Protein AF-0000000076929012 (afdb_homodimer)

Nearest PDB structures (foldseek):
  5ow5-assembly1_A  TM=8.177E-01  e=3.640E-05  Mus musculus
  5ow5-assembly2_C  TM=8.477E-01  e=6.036E-05  Mus musculus
  5lb7-assembly1_A  TM=8.227E-01  e=1.289E-04  Mus musculus
  5nbt-assembly2_C  TM=8.400E-01  e=8.371E-04  Mus musculus
  8wdf-assembly1_A  TM=2.434E-01  e=9.677E+00  Pseudomonas aeruginosa PAO1

Foldseek 3Di:
DVPVVPVPVVLLVVLVVLLVDPDLVVSLVVLLVCLVVCVSDDLVSLLSNLVNLLVLLQDPDLSSLLSSLSSLVVVCVVCLVLLQCLCPDDDDDDDDPVSVVSPVSSVSSLVSVVSVLVSLVVQCVDDDDSVVSSVVSNVSNVVSPPD/DVPVVLVPVVLLVVLVVLLVDPDLVVSLVVLLVCLVVCVSDDLVSLLSNLVNLLVLLQDPDLSSLLSSLSSLVVVCVVCLVLLQCLCPDPDDDDDDPVSVVSPVSSVSSLVSVVSVLVSLVVQCVDDDDSVVSSVVSNVSNVVSPPD

Solvent-accessible surface area (backbone atoms only — not comparable to full-atom values): 16066 Å² total; per-residue (Å²): 129,88,68,75,72,62,54,63,63,22,51,50,42,24,43,56,16,43,60,48,42,79,47,63,67,56,42,38,45,49,56,55,59,40,71,85,45,63,85,76,55,50,70,68,50,50,43,62,41,44,63,48,35,48,53,26,44,71,44,88,49,63,68,34,28,38,49,28,44,53,52,49,46,57,48,42,68,68,48,35,61,59,38,31,54,54,71,68,46,72,79,71,88,68,94,50,66,68,59,50,52,50,41,52,53,37,49,54,37,49,58,55,48,54,54,42,56,59,54,35,53,69,39,50,70,48,73,61,69,50,15,52,47,34,47,52,42,50,54,55,48,49,66,49,63,66,115,131,87,68,75,73,63,52,63,63,22,52,51,43,24,42,55,15,43,60,48,41,79,49,64,68,56,40,38,44,49,56,55,58,41,71,86,44,63,85,77,54,50,70,69,51,48,44,61,40,44,63,49,36,47,54,27,43,70,43,89,50,62,68,35,26,39,48,28,43,52,52,48,46,56,49,43,69,68,47,36,61,58,39,33,55,54,71,69,47,72,80,71,89,68,94,49,67,67,60,49,51,48,41,51,52,36,49,54,36,49,58,54,49,53,54,42,56,61,55,35,54,68,39,51,69,49,72,62,69,48,14,52,47,34,44,52,42,50,52,55,50,49,67,48,64,68,118

Structure (mmCIF, N/CA/C/O backbone):
data_AF-0000000076929012-model_v1
#
loop_
_entity.id
_entity.type
_entity.pdbx_description
1 polymer 'Katanin p80 subunit C-terminal domain-containing protein'
#
loop_
_atom_site.group_PDB
_atom_site.id
_atom_site.type_symbol
_atom_site.label_atom_id
_atom_site.label_alt_id
_atom_site.label_comp_id
_atom_site.label_asym_id
_atom_site.label_entity_id
_atom_site.label_seq_id
_atom_site.pdbx_PDB_ins_code
_atom_site.Cartn_x
_atom_site.Cartn_y
_atom_site.Cartn_z
_atom_site.occupancy
_atom_site.B_iso_or_equiv
_atom_site.auth_seq_id
_atom_site.auth_comp_id
_atom_site.auth_asym_id
_atom_site.auth_atom_id
_atom_site.pdbx_PDB_model_num
ATOM 1 N N . MET A 1 1 ? 29.359 -3.684 -3.869 1 22.89 1 MET A N 1
ATOM 2 C CA . MET A 1 1 ? 27.984 -3.826 -4.336 1 22.89 1 MET A CA 1
ATOM 3 C C . MET A 1 1 ? 27 -3.68 -3.184 1 22.89 1 MET A C 1
ATOM 5 O O . MET A 1 1 ? 26.938 -4.531 -2.291 1 22.89 1 MET A O 1
ATOM 9 N N . MET A 1 2 ? 26.797 -2.588 -2.535 1 22.81 2 MET A N 1
ATOM 10 C CA . MET A 1 2 ? 25.969 -2.32 -1.357 1 22.81 2 MET A CA 1
ATOM 11 C C . MET A 1 2 ? 24.547 -2.789 -1.576 1 22.81 2 MET A C 1
ATOM 13 O O . MET A 1 2 ? 23.797 -2.168 -2.332 1 22.81 2 MET A O 1
ATOM 17 N N . ARG A 1 3 ? 24.344 -4.055 -1.823 1 33.91 3 ARG A N 1
ATOM 18 C CA . ARG A 1 3 ? 23.094 -4.773 -2.008 1 33.91 3 ARG A CA 1
ATOM 19 C C . ARG A 1 3 ? 22.031 -4.297 -1.015 1 33.91 3 ARG A C 1
ATOM 21 O O . ARG A 1 3 ? 22.188 -4.473 0.195 1 33.91 3 ARG A O 1
ATOM 2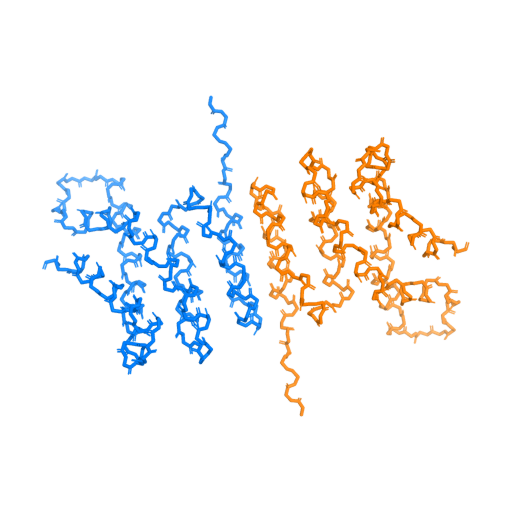8 N N . HIS A 1 4 ? 21.438 -3.178 -1.092 1 39.03 4 HIS A N 1
ATOM 29 C CA . HIS A 1 4 ? 20.359 -2.666 -0.233 1 39.03 4 HIS A CA 1
ATOM 30 C C . HIS A 1 4 ? 19.516 -3.801 0.319 1 39.03 4 HIS A C 1
ATOM 32 O O . HIS A 1 4 ? 18.922 -4.57 -0.446 1 39.03 4 HIS A O 1
ATOM 38 N N . VAL A 1 5 ? 19.984 -4.52 1.251 1 41.91 5 VAL A N 1
ATOM 39 C CA . VAL A 1 5 ? 19.312 -5.605 1.962 1 41.91 5 VAL A CA 1
ATOM 40 C C . VAL A 1 5 ? 17.844 -5.273 2.137 1 41.91 5 VAL A C 1
ATOM 42 O O . VAL A 1 5 ? 17.484 -4.355 2.879 1 41.91 5 VAL A O 1
ATOM 45 N N . PHE A 1 6 ? 17.156 -5.164 1.021 1 51.59 6 PHE A N 1
ATOM 46 C CA . PHE A 1 6 ? 15.711 -5.051 1.146 1 51.59 6 PHE A CA 1
ATOM 47 C C . PHE A 1 6 ? 15.195 -5.906 2.299 1 51.59 6 PHE A C 1
ATOM 49 O O . PHE A 1 6 ? 15.586 -7.066 2.438 1 51.59 6 PHE A O 1
ATOM 56 N N . ASN A 1 7 ? 15.07 -5.234 3.404 1 60.94 7 ASN A N 1
ATOM 57 C CA . ASN A 1 7 ? 14.531 -5.93 4.566 1 60.94 7 ASN A CA 1
ATOM 58 C C . ASN A 1 7 ? 13.227 -6.652 4.23 1 60.94 7 ASN A C 1
ATOM 60 O O . ASN A 1 7 ? 12.164 -6.031 4.184 1 60.94 7 ASN A O 1
ATOM 64 N N . LEU A 1 8 ? 13.336 -7.875 3.719 1 71.88 8 LEU A N 1
ATOM 65 C CA . LEU A 1 8 ? 12.234 -8.773 3.387 1 71.88 8 LEU A CA 1
ATOM 66 C C . LEU A 1 8 ? 11.133 -8.695 4.434 1 71.88 8 LEU A C 1
ATOM 68 O O . LEU A 1 8 ? 9.945 -8.758 4.098 1 71.88 8 LEU A O 1
ATOM 72 N N . ASN A 1 9 ? 11.57 -8.242 5.621 1 76.12 9 ASN A N 1
ATOM 73 C CA . ASN A 1 9 ? 10.609 -8.195 6.719 1 76.12 9 ASN A CA 1
ATOM 74 C C . ASN A 1 9 ? 9.656 -7.016 6.578 1 76.12 9 ASN A C 1
ATOM 76 O O . ASN A 1 9 ? 8.477 -7.121 6.91 1 76.12 9 ASN A O 1
ATOM 80 N N . GLY A 1 10 ? 10.164 -6.035 5.988 1 79.31 10 GLY A N 1
ATOM 81 C CA . GLY A 1 10 ? 9.32 -4.875 5.773 1 79.31 10 GLY A CA 1
ATOM 82 C C . GLY A 1 10 ? 8.25 -5.102 4.723 1 79.31 10 GLY A C 1
ATOM 83 O O . GLY A 1 10 ? 7.082 -4.773 4.934 1 79.31 10 GLY A O 1
ATOM 84 N N . ILE A 1 11 ? 8.641 -5.816 3.684 1 86.19 11 ILE A N 1
ATOM 85 C CA . ILE A 1 11 ? 7.711 -6.066 2.586 1 86.19 11 ILE A CA 1
ATOM 86 C C . ILE A 1 11 ? 6.637 -7.055 3.035 1 86.19 11 ILE A C 1
ATOM 88 O O . ILE A 1 11 ? 5.445 -6.84 2.799 1 86.19 11 ILE A O 1
ATOM 92 N N . LYS A 1 12 ? 7.039 -8.078 3.693 1 88.38 12 LYS A N 1
ATOM 93 C CA . LYS A 1 12 ? 6.086 -9.078 4.176 1 88.38 12 LYS A CA 1
ATOM 94 C C . LYS A 1 12 ? 5.113 -8.469 5.18 1 88.38 12 LYS A C 1
ATOM 96 O O . LYS A 1 12 ? 3.924 -8.781 5.172 1 88.38 12 LYS A O 1
ATOM 101 N N . GLY A 1 13 ? 5.668 -7.617 6.062 1 86.94 13 GLY A N 1
ATOM 102 C CA . GLY A 1 13 ? 4.809 -6.891 6.984 1 86.94 13 GLY A CA 1
ATOM 103 C C . GLY A 1 13 ? 3.791 -6.008 6.285 1 86.94 13 GLY A C 1
ATOM 104 O O . GLY A 1 13 ? 2.627 -5.957 6.688 1 86.94 13 GLY A O 1
ATOM 105 N N . ALA A 1 14 ? 4.215 -5.371 5.258 1 88.5 14 ALA A N 1
ATOM 106 C CA . ALA A 1 14 ? 3.318 -4.52 4.48 1 88.5 14 ALA A CA 1
ATOM 107 C C . ALA A 1 14 ? 2.213 -5.34 3.822 1 88.5 14 ALA A C 1
ATOM 109 O O . ALA A 1 14 ? 1.043 -4.953 3.852 1 88.5 14 ALA A O 1
ATOM 110 N N . ILE A 1 15 ? 2.584 -6.461 3.311 1 92.75 15 ILE A N 1
ATOM 111 C CA . ILE A 1 15 ? 1.615 -7.336 2.658 1 92.75 15 ILE A CA 1
ATOM 112 C C . ILE A 1 15 ? 0.591 -7.824 3.682 1 92.75 15 ILE A C 1
ATOM 114 O O . ILE A 1 15 ? -0.615 -7.797 3.422 1 92.75 15 ILE A O 1
ATOM 118 N N . ALA A 1 16 ? 1.059 -8.211 4.801 1 92 16 ALA A N 1
ATOM 119 C CA . ALA A 1 16 ? 0.165 -8.672 5.863 1 92 16 ALA A CA 1
ATOM 120 C C . ALA A 1 16 ? -0.8 -7.57 6.285 1 92 16 ALA A C 1
ATOM 122 O O . ALA A 1 16 ? -1.98 -7.828 6.531 1 92 16 ALA A O 1
ATOM 123 N N . ALA A 1 17 ? -0.29 -6.402 6.34 1 89.31 17 ALA A N 1
ATOM 124 C CA . ALA A 1 17 ? -1.131 -5.27 6.715 1 89.31 17 ALA A CA 1
ATOM 125 C C . ALA A 1 17 ? -2.166 -4.977 5.633 1 89.31 17 ALA A C 1
ATOM 127 O O . ALA A 1 17 ? -3.32 -4.668 5.938 1 89.31 17 ALA A O 1
ATOM 128 N N . VAL A 1 18 ? -1.774 -5.07 4.395 1 92.19 18 VAL A N 1
ATOM 129 C CA . VAL A 1 18 ? -2.689 -4.844 3.279 1 92.19 18 VAL A CA 1
ATOM 130 C C . VAL A 1 18 ? -3.846 -5.84 3.348 1 92.19 18 VAL A C 1
ATOM 132 O O . VAL A 1 18 ? -5.004 -5.473 3.135 1 92.19 18 VAL A O 1
ATOM 135 N N . ALA A 1 19 ? -3.525 -7.059 3.701 1 92.75 19 ALA A N 1
ATOM 136 C CA . ALA A 1 19 ? -4.531 -8.109 3.793 1 92.75 19 ALA A CA 1
ATOM 137 C C . ALA A 1 19 ? -5.574 -7.785 4.855 1 92.75 19 ALA A C 1
ATOM 139 O O . ALA A 1 19 ? -6.691 -8.305 4.816 1 92.75 19 ALA A O 1
ATOM 140 N N . LYS A 1 20 ? -5.223 -6.895 5.734 1 89.25 20 LYS A N 1
ATOM 141 C CA . LYS A 1 20 ? -6.102 -6.578 6.855 1 89.25 20 LYS A CA 1
ATOM 142 C C . LYS A 1 20 ? -6.898 -5.305 6.59 1 89.25 20 LYS A C 1
ATOM 144 O O . LYS A 1 20 ? -7.777 -4.941 7.375 1 89.25 20 LYS A O 1
ATOM 149 N N . LEU A 1 21 ? -6.547 -4.613 5.508 1 87.69 21 LEU A N 1
ATOM 150 C CA . LEU A 1 21 ? -7.32 -3.424 5.168 1 87.69 21 LEU A CA 1
ATOM 151 C C . LEU A 1 21 ? -8.766 -3.789 4.855 1 87.69 21 LEU A C 1
ATOM 153 O O . LEU A 1 21 ? -9.031 -4.742 4.121 1 87.69 21 LEU A O 1
ATOM 157 N N . PRO A 1 22 ? -9.703 -3.018 5.414 1 83.69 22 PRO A N 1
ATOM 158 C CA . PRO A 1 22 ? -11.117 -3.359 5.238 1 83.69 22 PRO A CA 1
ATOM 159 C C . PRO A 1 22 ? -11.633 -3.041 3.834 1 83.69 22 PRO A C 1
ATOM 161 O O . PRO A 1 22 ? -12.625 -3.625 3.389 1 83.69 22 PRO A O 1
ATOM 164 N N . ASP A 1 23 ? -11.094 -2.23 3.17 1 89.56 23 ASP A N 1
ATOM 165 C CA . ASP A 1 23 ? -11.539 -1.796 1.85 1 89.56 23 ASP A CA 1
ATOM 166 C C . ASP A 1 23 ? -10.797 -2.537 0.745 1 89.56 23 ASP A C 1
ATOM 168 O O . ASP A 1 23 ? -9.617 -2.268 0.495 1 89.56 23 ASP A O 1
ATOM 172 N N . ILE A 1 24 ? -11.453 -3.447 0.068 1 94.75 24 ILE A N 1
ATOM 173 C CA . ILE A 1 24 ? -10.867 -4.297 -0.966 1 94.75 24 ILE A CA 1
ATOM 174 C C . ILE A 1 24 ? -10.383 -3.436 -2.129 1 94.75 24 ILE A C 1
ATOM 176 O O . ILE A 1 24 ? -9.398 -3.771 -2.789 1 94.75 24 ILE A O 1
ATOM 180 N N . ALA A 1 25 ? -11.055 -2.303 -2.293 1 95.06 25 ALA A N 1
ATOM 181 C CA . ALA A 1 25 ? -10.625 -1.394 -3.35 1 95.06 25 ALA A CA 1
ATOM 182 C C . ALA A 1 25 ? -9.25 -0.803 -3.039 1 95.06 25 ALA A C 1
ATOM 184 O O . ALA A 1 25 ? -8.422 -0.627 -3.938 1 95.06 25 ALA A O 1
ATOM 185 N N . VAL A 1 26 ? -9.039 -0.549 -1.81 1 93.5 26 VAL A N 1
ATOM 186 C CA . VAL A 1 26 ? -7.742 -0.034 -1.393 1 93.5 26 VAL A CA 1
ATOM 187 C C . VAL A 1 26 ? -6.688 -1.128 -1.525 1 93.5 26 VAL A C 1
ATOM 189 O O . VAL A 1 26 ? -5.57 -0.868 -1.979 1 93.5 26 VAL A O 1
ATOM 192 N N . GLN A 1 27 ? -7.035 -2.369 -1.161 1 95.81 27 GLN A N 1
ATOM 193 C CA . GLN A 1 27 ? -6.109 -3.477 -1.37 1 95.81 27 GLN A CA 1
ATOM 194 C C . GLN A 1 27 ? -5.707 -3.59 -2.838 1 95.81 27 GLN A C 1
ATOM 196 O O . GLN A 1 27 ? -4.523 -3.707 -3.154 1 95.81 27 GLN A O 1
ATOM 201 N N . ALA A 1 28 ? -6.691 -3.455 -3.736 1 97.5 28 ALA A N 1
ATOM 202 C CA . ALA A 1 28 ? -6.445 -3.545 -5.172 1 97.5 28 ALA A CA 1
ATOM 203 C C . ALA A 1 28 ? -5.535 -2.414 -5.645 1 97.5 28 ALA A C 1
ATOM 205 O O . ALA A 1 28 ? -4.625 -2.635 -6.445 1 97.5 28 ALA A O 1
ATOM 206 N N . ASP A 1 29 ? -5.746 -1.262 -5.129 1 96.38 29 ASP A N 1
ATOM 207 C CA . ASP A 1 29 ? -4.934 -0.111 -5.516 1 96.38 29 ASP A CA 1
ATOM 208 C C . ASP A 1 29 ? -3.484 -0.292 -5.074 1 96.38 29 ASP A C 1
ATOM 210 O O . ASP A 1 29 ? -2.559 0.004 -5.832 1 96.38 29 ASP A O 1
ATOM 214 N N . VAL A 1 30 ? -3.27 -0.777 -3.893 1 95.06 30 VAL A N 1
ATOM 215 C CA . VAL A 1 30 ? -1.92 -0.999 -3.383 1 95.06 30 VAL A CA 1
ATOM 216 C C . VAL A 1 30 ? -1.222 -2.068 -4.219 1 95.06 30 VAL A C 1
ATOM 218 O O . VAL A 1 30 ? -0.074 -1.889 -4.637 1 95.06 30 VAL A O 1
ATOM 221 N N . VAL A 1 31 ? -1.93 -3.15 -4.531 1 96.81 31 VAL A N 1
ATOM 222 C CA . VAL A 1 31 ? -1.363 -4.215 -5.355 1 96.81 31 VAL A CA 1
ATOM 223 C C . VAL A 1 31 ? -1.01 -3.67 -6.734 1 96.81 31 VAL A C 1
ATOM 225 O O . VAL A 1 31 ? 0.044 -3.994 -7.289 1 96.81 31 VAL A O 1
ATOM 228 N N . SER A 1 32 ? -1.825 -2.828 -7.238 1 96.75 32 SER A N 1
ATOM 229 C CA . SER A 1 32 ? -1.619 -2.273 -8.57 1 96.75 32 SER A CA 1
ATOM 230 C C . SER A 1 32 ? -0.333 -1.456 -8.633 1 96.75 32 SER A C 1
ATOM 232 O O . SER A 1 32 ? 0.305 -1.377 -9.688 1 96.75 32 SER A O 1
ATOM 234 N N . THR A 1 33 ? 0.096 -0.889 -7.562 1 93.88 33 THR A N 1
ATOM 235 C CA . THR A 1 33 ? 1.307 -0.075 -7.551 1 93.88 33 THR A CA 1
ATOM 236 C C . THR A 1 33 ? 2.549 -0.953 -7.68 1 93.88 33 THR A C 1
ATOM 238 O O . THR A 1 33 ? 3.637 -0.456 -7.977 1 93.88 33 THR A O 1
ATOM 241 N N . LEU A 1 34 ? 2.391 -2.229 -7.48 1 93.62 34 LEU A N 1
ATOM 242 C CA . LEU A 1 34 ? 3.525 -3.145 -7.492 1 93.62 34 LEU A CA 1
ATOM 243 C C . LEU A 1 34 ? 3.787 -3.67 -8.898 1 93.62 34 LEU A C 1
ATOM 245 O O . LEU A 1 34 ? 4.832 -4.273 -9.156 1 93.62 34 LEU A O 1
ATOM 249 N N . LYS A 1 35 ? 2.861 -3.533 -9.844 1 93.5 35 LYS A N 1
ATOM 250 C CA . LYS A 1 35 ? 2.992 -4.043 -11.211 1 93.5 35 LYS A CA 1
ATOM 251 C C . LYS A 1 35 ? 4.273 -3.531 -11.867 1 93.5 35 LYS A C 1
ATOM 253 O O . LYS A 1 35 ? 4.93 -4.262 -12.609 1 93.5 35 LYS A O 1
ATOM 258 N N . GLY A 1 36 ? 4.824 -2.527 -11.547 1 87.38 36 GLY A N 1
ATOM 259 C CA . GLY A 1 36 ? 6.047 -1.989 -12.125 1 87.38 36 GLY A CA 1
ATOM 260 C C . GLY A 1 36 ? 7.262 -2.209 -11.242 1 87.38 36 GLY A C 1
ATOM 261 O O . GLY A 1 36 ? 8.359 -1.742 -11.562 1 87.38 36 GLY A O 1
ATOM 262 N N . LYS A 1 37 ? 7.066 -3.027 -10.266 1 91.38 37 LYS A N 1
ATOM 263 C CA . LYS A 1 37 ? 8.125 -3.209 -9.281 1 91.38 37 LYS A CA 1
ATOM 264 C C . LYS A 1 37 ? 8.383 -4.688 -9.008 1 91.38 37 LYS A C 1
ATOM 266 O O . LYS A 1 37 ? 8.547 -5.098 -7.859 1 91.38 37 LYS A O 1
ATOM 271 N N . LEU A 1 38 ? 8.344 -5.473 -10.094 1 92.88 38 LEU A N 1
ATOM 272 C CA . LEU A 1 38 ? 8.414 -6.922 -9.961 1 92.88 38 LEU A CA 1
ATOM 273 C C . LEU A 1 38 ? 9.781 -7.355 -9.438 1 92.88 38 LEU A C 1
ATOM 275 O O . LEU A 1 38 ? 9.93 -8.461 -8.906 1 92.88 38 LEU A O 1
ATOM 279 N N . GLY A 1 39 ? 10.812 -6.465 -9.516 1 91.56 39 GLY A N 1
ATOM 280 C CA . GLY A 1 39 ? 12.141 -6.738 -8.984 1 91.56 39 GLY A CA 1
ATOM 281 C C . GLY A 1 39 ? 12.164 -6.844 -7.469 1 91.56 39 GLY A C 1
ATOM 282 O O . GLY A 1 39 ? 13.133 -7.344 -6.895 1 91.56 39 GLY A O 1
ATOM 283 N N . LEU A 1 40 ? 11.172 -6.422 -6.863 1 88.5 40 LEU A N 1
ATOM 284 C CA . LEU A 1 40 ? 11.07 -6.469 -5.41 1 88.5 40 LEU A CA 1
ATOM 285 C C . LEU A 1 40 ? 10.695 -7.871 -4.941 1 88.5 40 LEU A C 1
ATOM 287 O O . LEU A 1 40 ? 10.797 -8.18 -3.75 1 88.5 40 LEU A O 1
ATOM 291 N N . PHE A 1 41 ? 10.305 -8.773 -5.871 1 92.81 41 PHE A N 1
ATOM 292 C CA . PHE A 1 41 ? 9.711 -10.031 -5.457 1 92.81 41 PHE A CA 1
ATOM 293 C C . PHE A 1 41 ? 10.758 -11.148 -5.441 1 92.81 41 PHE A C 1
ATOM 295 O O . PHE A 1 41 ? 11.617 -11.203 -6.324 1 92.81 41 PHE A O 1
ATOM 302 N N . ASN A 1 42 ? 10.781 -11.875 -4.477 1 92.44 42 ASN A N 1
ATOM 303 C CA . ASN A 1 42 ? 11.289 -13.242 -4.43 1 92.44 42 ASN A CA 1
ATOM 304 C C . ASN A 1 42 ? 10.188 -14.242 -4.086 1 92.44 42 ASN A C 1
ATOM 306 O O . ASN A 1 42 ? 9.023 -13.859 -3.922 1 92.44 42 ASN A O 1
ATOM 310 N N . LEU A 1 43 ? 10.469 -15.461 -3.959 1 92.75 43 LEU A N 1
ATOM 311 C CA . LEU A 1 43 ? 9.469 -16.5 -3.773 1 92.75 43 LEU A CA 1
ATOM 312 C C . LEU A 1 43 ? 8.703 -16.297 -2.471 1 92.75 43 LEU A C 1
ATOM 314 O O . LEU A 1 43 ? 7.496 -16.547 -2.412 1 92.75 43 LEU A O 1
ATOM 318 N N . ASP A 1 44 ? 9.422 -15.891 -1.498 1 92.06 44 ASP A N 1
ATOM 319 C CA . ASP A 1 44 ? 8.789 -15.68 -0.201 1 92.06 44 ASP A CA 1
ATOM 320 C C . ASP A 1 44 ? 7.77 -14.547 -0.27 1 92.06 44 ASP A C 1
ATOM 322 O O . ASP A 1 44 ? 6.672 -14.656 0.281 1 92.06 44 ASP A O 1
ATOM 326 N N . ILE A 1 45 ? 8.133 -13.461 -0.958 1 93.62 45 ILE A N 1
ATOM 327 C CA . ILE A 1 45 ? 7.234 -12.312 -1.108 1 93.62 45 ILE A CA 1
ATOM 328 C C . ILE A 1 45 ? 6.035 -12.711 -1.968 1 93.62 45 ILE A C 1
ATOM 330 O O . ILE A 1 45 ? 4.895 -12.398 -1.628 1 93.62 45 ILE A O 1
ATOM 334 N N . PHE A 1 46 ? 6.383 -13.414 -3 1 96.38 46 PHE A N 1
ATOM 335 C CA . PHE A 1 46 ? 5.309 -13.914 -3.846 1 96.38 46 PHE A CA 1
ATOM 336 C C . PHE A 1 46 ? 4.336 -14.766 -3.037 1 96.38 46 PHE A C 1
ATOM 338 O O . PHE A 1 46 ? 3.127 -14.539 -3.064 1 96.38 46 PHE A O 1
ATOM 345 N N . SER A 1 47 ? 4.809 -15.672 -2.287 1 95 47 SER A N 1
ATOM 346 C CA . SER A 1 47 ? 3.988 -16.562 -1.469 1 95 47 SER A CA 1
ATOM 347 C C . SER A 1 47 ? 3.137 -15.766 -0.481 1 95 47 SER A C 1
ATOM 349 O O . SER A 1 47 ? 1.959 -16.078 -0.284 1 95 47 SER A O 1
ATOM 351 N N . SER A 1 48 ? 3.713 -14.758 0.132 1 94.69 48 SER A N 1
ATOM 352 C CA . SER A 1 48 ? 3.021 -13.953 1.135 1 94.69 48 SER A CA 1
ATOM 353 C C . SER A 1 48 ? 1.924 -13.109 0.502 1 94.69 48 SER A C 1
ATOM 355 O O . SER A 1 48 ? 0.967 -12.719 1.176 1 94.69 48 SER A O 1
ATOM 357 N N . LEU A 1 49 ? 2.012 -12.812 -0.797 1 96.94 49 LEU A N 1
ATOM 358 C CA . LEU A 1 49 ? 1.065 -11.953 -1.501 1 96.94 49 LEU A CA 1
ATOM 359 C C . LEU A 1 49 ? -0.15 -12.75 -1.964 1 96.94 49 LEU A C 1
ATOM 361 O O . LEU A 1 49 ? -1.219 -12.18 -2.197 1 96.94 49 LEU A O 1
ATOM 365 N N . LEU A 1 50 ? -0.03 -14.047 -2.023 1 97.31 50 LEU A N 1
ATOM 366 C CA . LEU A 1 50 ? -1.029 -14.914 -2.639 1 97.31 50 LEU A CA 1
ATOM 367 C C . LEU A 1 50 ? -2.367 -14.797 -1.918 1 97.31 50 LEU A C 1
ATOM 369 O O . LEU A 1 50 ? -3.418 -14.727 -2.559 1 97.31 50 LEU A O 1
ATOM 373 N N . PRO A 1 51 ? -2.355 -14.703 -0.626 1 96.31 51 PRO A N 1
ATOM 374 C CA . PRO A 1 51 ? -3.648 -14.562 0.046 1 96.31 51 PRO A CA 1
ATOM 375 C C . PRO A 1 51 ? -4.352 -13.25 -0.307 1 96.31 51 PRO A C 1
ATOM 377 O O . PRO A 1 51 ? -5.578 -13.219 -0.434 1 96.31 51 PRO A O 1
ATOM 380 N N . VAL A 1 52 ? -3.609 -12.195 -0.447 1 97 52 VAL A N 1
ATOM 381 C CA . VAL A 1 52 ? -4.188 -10.914 -0.846 1 97 52 VAL A CA 1
ATOM 382 C C . VAL A 1 52 ? -4.793 -11.031 -2.242 1 97 52 VAL A C 1
ATOM 384 O O . VAL A 1 52 ? -5.918 -10.586 -2.477 1 97 52 VAL A O 1
ATOM 387 N N . LEU A 1 53 ? -4.082 -11.688 -3.107 1 98.38 53 LEU A N 1
ATOM 388 C CA . LEU A 1 53 ? -4.551 -11.859 -4.477 1 98.38 53 LEU A CA 1
ATOM 389 C C . LEU A 1 53 ? -5.785 -12.75 -4.523 1 98.38 53 LEU A C 1
ATOM 391 O O . LEU A 1 53 ? -6.711 -12.5 -5.301 1 98.38 53 LEU A O 1
ATOM 395 N N . ALA A 1 54 ? -5.785 -13.789 -3.695 1 97.62 54 ALA A N 1
ATOM 396 C CA . ALA A 1 54 ? -6.965 -14.641 -3.609 1 97.62 54 ALA A CA 1
ATOM 397 C C . ALA A 1 54 ? -8.188 -13.844 -3.168 1 97.62 54 ALA A C 1
ATOM 399 O O . ALA A 1 54 ? -9.289 -14.039 -3.693 1 97.62 54 ALA A O 1
ATOM 400 N N . GLY A 1 55 ? -7.969 -12.984 -2.258 1 97.25 55 GLY A N 1
ATOM 401 C CA . GLY A 1 55 ? -9.047 -12.117 -1.815 1 97.25 55 GLY A CA 1
ATOM 402 C C . GLY A 1 55 ? -9.602 -11.242 -2.922 1 97.25 55 GLY A C 1
ATOM 403 O O . GLY A 1 55 ? -10.812 -11.078 -3.049 1 97.25 55 GLY A O 1
ATOM 404 N N . LEU A 1 56 ? -8.773 -10.703 -3.701 1 98.12 56 LEU A N 1
ATOM 405 C CA . LEU A 1 56 ? -9.188 -9.844 -4.805 1 98.12 56 LEU A CA 1
ATOM 406 C C . LEU A 1 56 ? -9.945 -10.648 -5.859 1 98.12 56 LEU A C 1
ATOM 408 O O . LEU A 1 56 ? -10.906 -10.148 -6.445 1 98.12 56 LEU A O 1
ATOM 412 N N . LEU A 1 57 ? -9.547 -11.883 -6.047 1 98.06 57 LEU A N 1
ATOM 413 C CA . LEU A 1 57 ? -10.227 -12.734 -7.02 1 98.06 57 LEU A CA 1
ATOM 414 C C . LEU A 1 57 ? -11.656 -13.023 -6.586 1 98.06 57 LEU A C 1
ATOM 416 O O . LEU A 1 57 ? -12.531 -13.234 -7.43 1 98.06 57 LEU A O 1
ATOM 420 N N . ASN A 1 58 ? -11.906 -12.977 -5.324 1 96.5 58 ASN A N 1
ATOM 421 C CA . ASN A 1 58 ? -13.211 -13.336 -4.789 1 96.5 58 ASN A CA 1
ATOM 422 C C . ASN A 1 58 ? -14.141 -12.125 -4.711 1 96.5 58 ASN A C 1
ATOM 424 O O . ASN A 1 58 ? -15.297 -12.242 -4.305 1 96.5 58 ASN A O 1
ATOM 428 N N . SER A 1 59 ? -13.633 -11.008 -5.137 1 96.06 59 SER A N 1
ATOM 429 C CA . SER A 1 59 ? -14.445 -9.789 -5.164 1 96.06 59 SER A CA 1
ATOM 430 C C . SER A 1 59 ? -15.461 -9.828 -6.301 1 96.06 59 SER A C 1
ATOM 432 O O . SER A 1 59 ? -15.172 -10.336 -7.383 1 96.06 59 SER A O 1
ATOM 434 N N . LYS A 1 60 ? -16.609 -9.203 -6.125 1 94.44 60 LYS A N 1
ATOM 435 C CA . LYS A 1 60 ? -17.625 -9.094 -7.168 1 94.44 60 LYS A CA 1
ATOM 436 C C . LYS A 1 60 ? -17.266 -8.008 -8.172 1 94.44 60 LYS A C 1
ATOM 438 O O . LYS A 1 60 ? -17.797 -7.988 -9.289 1 94.44 60 LYS A O 1
ATOM 443 N N . THR A 1 61 ? -16.438 -7.16 -7.762 1 96.38 61 THR A N 1
ATOM 444 C CA . THR A 1 61 ? -16 -6.062 -8.625 1 96.38 61 THR A CA 1
ATOM 445 C C . THR A 1 61 ? -14.984 -6.547 -9.648 1 96.38 61 THR A C 1
ATOM 447 O O . THR A 1 61 ? -13.922 -7.055 -9.281 1 96.38 61 THR A O 1
ATOM 450 N N . GLU A 1 62 ? -15.203 -6.32 -10.891 1 97.12 62 GLU A N 1
ATOM 451 C CA . GLU A 1 62 ? -14.375 -6.836 -11.984 1 97.12 62 GLU A CA 1
ATOM 452 C C . GLU A 1 62 ? -12.953 -6.285 -11.898 1 97.12 62 GLU A C 1
ATOM 454 O O . GLU A 1 62 ? -11.984 -7.016 -12.125 1 97.12 62 GLU A O 1
ATOM 459 N N . ARG A 1 63 ? -12.836 -5.043 -11.555 1 97.38 63 ARG A N 1
ATOM 460 C CA . ARG A 1 63 ? -11.523 -4.406 -11.492 1 97.38 63 ARG A CA 1
ATOM 461 C C . ARG A 1 63 ? -10.609 -5.117 -10.5 1 97.38 63 ARG A C 1
ATOM 463 O O . ARG A 1 63 ? -9.414 -5.273 -10.742 1 97.38 63 ARG A O 1
ATOM 470 N N . HIS A 1 64 ? -11.164 -5.547 -9.383 1 98.12 64 HIS A N 1
ATOM 471 C CA . HIS A 1 64 ? -10.375 -6.242 -8.375 1 98.12 64 HIS A CA 1
ATOM 472 C C . HIS A 1 64 ? -9.789 -7.539 -8.922 1 98.12 64 HIS A C 1
ATOM 474 O O . HIS A 1 64 ? -8.602 -7.816 -8.75 1 98.12 64 HIS A O 1
ATOM 480 N N . ALA A 1 65 ? -10.633 -8.258 -9.609 1 98.19 65 ALA A N 1
ATOM 481 C CA . ALA A 1 65 ? -10.195 -9.516 -10.211 1 98.19 65 ALA A CA 1
ATOM 482 C C . ALA A 1 65 ? -9.117 -9.281 -11.266 1 98.19 65 ALA A C 1
ATOM 484 O O . ALA A 1 65 ? -8.125 -10.008 -11.328 1 98.19 65 ALA A O 1
ATOM 485 N N . ILE A 1 66 ? -9.258 -8.273 -12.008 1 98.62 66 ILE A N 1
ATOM 486 C CA . ILE A 1 66 ? -8.32 -7.965 -13.086 1 98.62 66 ILE A CA 1
ATOM 487 C C . ILE A 1 66 ? -6.949 -7.633 -12.492 1 98.62 66 ILE A C 1
ATOM 489 O O . ILE A 1 66 ? -5.926 -8.125 -12.969 1 98.62 66 ILE A O 1
ATOM 493 N N . VAL A 1 67 ? -6.922 -6.824 -11.461 1 98.56 67 VAL A N 1
ATOM 494 C CA . VAL A 1 67 ? -5.676 -6.465 -10.797 1 98.56 67 VAL A CA 1
ATOM 495 C C . VAL A 1 67 ? -4.977 -7.727 -10.297 1 98.56 67 VAL A C 1
ATOM 497 O O . VAL A 1 67 ? -3.773 -7.902 -10.508 1 98.56 67 VAL A O 1
ATOM 500 N N . ALA A 1 68 ? -5.707 -8.625 -9.672 1 98.69 68 ALA A N 1
ATOM 501 C CA . ALA A 1 68 ? -5.145 -9.859 -9.133 1 98.69 68 ALA A CA 1
ATOM 502 C C . ALA A 1 68 ? -4.633 -10.766 -10.242 1 98.69 68 ALA A C 1
ATOM 504 O O . ALA A 1 68 ? -3.539 -11.328 -10.141 1 98.69 68 ALA A O 1
ATOM 505 N N . LEU A 1 69 ? -5.41 -10.852 -11.297 1 98.69 69 LEU A N 1
ATOM 506 C CA . LEU A 1 69 ? -5.062 -11.742 -12.398 1 98.69 69 LEU A CA 1
ATOM 507 C C . LEU A 1 69 ? -3.803 -11.258 -13.109 1 98.69 69 LEU A C 1
ATOM 509 O O . LEU A 1 69 ? -2.912 -12.055 -13.414 1 98.69 69 LEU A O 1
ATOM 513 N N . GLU A 1 70 ? -3.758 -10 -13.312 1 98.69 70 GLU A N 1
ATOM 514 C CA . GLU A 1 70 ? -2.57 -9.453 -13.961 1 98.69 70 GLU A CA 1
ATOM 515 C C . GLU A 1 70 ? -1.327 -9.664 -13.102 1 98.69 70 GLU A C 1
ATOM 517 O O . GLU A 1 70 ? -0.275 -10.055 -13.609 1 98.69 70 GLU A O 1
ATOM 522 N N . MET A 1 71 ? -1.407 -9.398 -11.828 1 98.5 71 MET A N 1
ATOM 523 C CA . MET A 1 71 ? -0.29 -9.594 -10.914 1 98.5 71 MET A CA 1
ATOM 524 C C . MET A 1 71 ? 0.132 -11.055 -10.867 1 98.5 71 MET A C 1
ATOM 526 O O . MET A 1 71 ? 1.323 -11.367 -10.914 1 98.5 71 MET A O 1
ATOM 530 N N . LEU A 1 72 ? -0.835 -11.953 -10.836 1 98.31 72 LEU A N 1
ATOM 531 C CA . LEU A 1 72 ? -0.562 -13.383 -10.789 1 98.31 72 LEU A CA 1
ATOM 532 C C . LEU A 1 72 ? 0.12 -13.852 -12.07 1 98.31 72 LEU A C 1
ATOM 534 O O . LEU A 1 72 ? 1.082 -14.617 -12.023 1 98.31 72 LEU A O 1
ATOM 538 N N . LEU A 1 73 ? -0.403 -13.344 -13.148 1 98.25 73 LEU A N 1
ATOM 539 C CA . LEU A 1 73 ? 0.191 -13.734 -14.422 1 98.25 73 LEU A CA 1
ATOM 540 C C . LEU A 1 73 ? 1.649 -13.297 -14.492 1 98.25 73 LEU A C 1
ATOM 542 O O . LEU A 1 73 ? 2.518 -14.07 -14.898 1 98.25 73 LEU A O 1
ATOM 546 N N . ASP A 1 74 ? 1.926 -12.078 -14.094 1 98.12 74 ASP A N 1
ATOM 547 C CA . ASP A 1 74 ? 3.295 -11.57 -14.094 1 98.12 74 ASP A CA 1
ATOM 548 C C . ASP A 1 74 ? 4.195 -12.414 -13.195 1 98.12 74 ASP A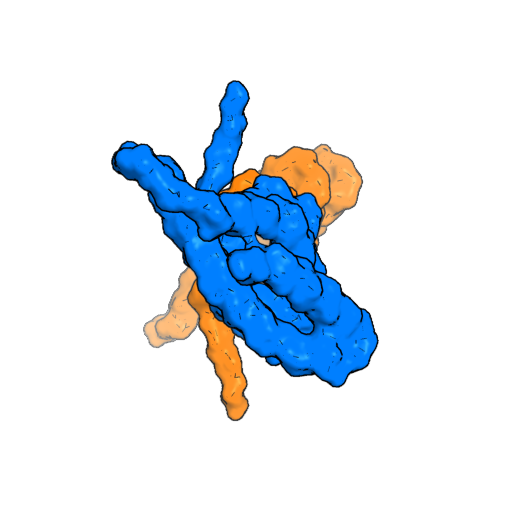 C 1
ATOM 550 O O . ASP A 1 74 ? 5.297 -12.797 -13.594 1 98.12 74 ASP A O 1
ATOM 554 N N . LEU A 1 75 ? 3.768 -12.758 -12.031 1 97.75 75 LEU A N 1
ATOM 555 C CA . LEU A 1 75 ? 4.605 -13.438 -11.055 1 97.75 75 LEU A CA 1
ATOM 556 C C . LEU A 1 75 ? 4.773 -14.906 -11.406 1 97.75 75 LEU A C 1
ATOM 558 O O . LEU A 1 75 ? 5.824 -15.5 -11.148 1 97.75 75 LEU A O 1
ATOM 562 N N . ILE A 1 76 ? 3.764 -15.453 -12.031 1 97.31 76 ILE A N 1
ATOM 563 C CA . ILE A 1 76 ? 3.867 -16.844 -12.469 1 97.31 76 ILE A CA 1
ATOM 564 C C . ILE A 1 76 ? 4.875 -16.953 -13.609 1 97.31 76 ILE A C 1
ATOM 566 O O . ILE A 1 76 ? 5.617 -17.938 -13.703 1 97.31 76 ILE A O 1
ATOM 570 N N . LYS A 1 77 ? 4.879 -15.953 -14.414 1 96.44 77 LYS A N 1
ATOM 571 C CA . LYS A 1 77 ? 5.871 -15.938 -15.477 1 96.44 77 LYS A CA 1
ATOM 572 C C . LYS A 1 77 ? 7.289 -15.898 -14.914 1 96.44 77 LYS A C 1
ATOM 574 O O . LYS A 1 77 ? 8.203 -16.531 -15.461 1 96.44 77 LYS A O 1
ATOM 579 N N . ILE A 1 78 ? 7.465 -15.273 -13.875 1 97.06 78 ILE A N 1
ATOM 580 C CA . ILE A 1 78 ? 8.781 -15.07 -13.273 1 97.06 78 ILE A CA 1
ATOM 581 C C . ILE A 1 78 ? 9.148 -16.297 -12.43 1 97.06 78 ILE A C 1
ATOM 583 O O . ILE A 1 78 ? 10.25 -16.828 -12.555 1 97.06 78 ILE A O 1
ATOM 587 N N . PHE A 1 79 ? 8.25 -16.766 -11.609 1 96.56 79 PHE A N 1
ATOM 588 C CA . PHE A 1 79 ? 8.625 -17.734 -10.586 1 96.56 79 PHE A CA 1
ATOM 589 C C . PHE A 1 79 ? 8.133 -19.125 -10.953 1 96.56 79 PHE A C 1
ATOM 591 O O . PHE A 1 79 ? 8.555 -20.125 -10.352 1 96.56 79 PHE A O 1
ATOM 598 N N . GLY A 1 80 ? 7.258 -19.203 -11.93 1 95.56 80 GLY A N 1
ATOM 599 C CA . GLY A 1 80 ? 6.703 -20.484 -12.344 1 95.56 80 GLY A CA 1
ATOM 600 C C . GLY A 1 80 ? 7.766 -21.516 -12.711 1 95.56 80 GLY A C 1
ATOM 601 O O . GLY A 1 80 ? 7.754 -22.625 -12.203 1 95.56 80 GLY A O 1
ATOM 602 N N . PRO A 1 81 ? 8.688 -21.156 -13.555 1 94.69 81 PRO A N 1
ATOM 603 C CA . PRO A 1 81 ? 9.719 -22.094 -13.977 1 94.69 81 PRO A CA 1
ATOM 604 C C . PRO A 1 81 ? 10.523 -22.656 -12.805 1 94.69 81 PRO A C 1
ATOM 606 O O . PRO A 1 81 ? 10.781 -23.859 -12.75 1 94.69 81 PRO A O 1
ATOM 609 N N . VAL A 1 82 ? 10.883 -21.781 -11.844 1 94.56 82 VAL A N 1
ATOM 610 C CA . VAL A 1 82 ? 11.68 -22.234 -10.703 1 94.56 82 VAL A CA 1
ATOM 611 C C . VAL A 1 82 ? 10.844 -23.172 -9.828 1 94.56 82 VAL A C 1
ATOM 613 O O . VAL A 1 82 ? 11.352 -24.172 -9.328 1 94.56 82 VAL A O 1
ATOM 616 N N . ILE A 1 83 ? 9.617 -22.844 -9.664 1 95.19 83 ILE A N 1
ATOM 617 C CA . ILE A 1 83 ? 8.727 -23.688 -8.891 1 95.19 83 ILE A CA 1
ATOM 618 C C . ILE A 1 83 ? 8.602 -25.062 -9.562 1 95.19 83 ILE A C 1
ATOM 620 O O . ILE A 1 83 ? 8.789 -26.094 -8.922 1 95.19 83 ILE A O 1
ATOM 624 N N . HIS A 1 84 ? 8.422 -25.016 -10.805 1 93.5 84 HIS A N 1
ATOM 625 C CA . HIS A 1 84 ? 8.258 -26.234 -11.578 1 93.5 84 HIS A CA 1
ATOM 626 C C . HIS A 1 84 ? 9.516 -27.094 -11.539 1 93.5 84 HIS A C 1
ATOM 628 O O . HIS A 1 84 ? 9.461 -28.281 -11.227 1 93.5 84 HIS A O 1
ATOM 634 N N . SER A 1 85 ? 10.648 -26.531 -11.852 1 93.25 85 SER A N 1
ATOM 635 C CA . SER A 1 85 ? 11.898 -27.281 -11.922 1 93.25 85 SER A CA 1
ATOM 636 C C . SER A 1 85 ? 12.273 -27.859 -10.562 1 93.25 85 SER A C 1
ATOM 638 O O . SER A 1 85 ? 12.781 -28.984 -10.477 1 93.25 85 SER A O 1
ATOM 640 N N . THR A 1 86 ? 12.031 -27.109 -9.5 1 93 86 THR A N 1
ATOM 641 C CA . THR A 1 86 ? 12.367 -27.562 -8.156 1 93 86 THR A CA 1
ATOM 642 C C . THR A 1 86 ? 11.492 -28.75 -7.754 1 93 86 THR A C 1
ATOM 644 O O . THR A 1 86 ? 11.984 -29.75 -7.219 1 93 86 THR A O 1
ATOM 647 N N . LEU A 1 87 ? 10.25 -28.672 -8.039 1 91.06 87 LEU A N 1
ATOM 648 C CA . LEU A 1 87 ? 9.305 -29.703 -7.613 1 91.06 87 LEU A CA 1
ATOM 649 C C . LEU A 1 87 ? 9.453 -30.953 -8.461 1 91.06 87 LEU A C 1
ATOM 651 O O . LEU A 1 87 ? 9.133 -32.062 -8.008 1 91.06 87 LEU A O 1
ATOM 655 N N . SER A 1 88 ? 9.93 -30.781 -9.703 1 89.62 88 SER A N 1
ATOM 656 C CA . SER A 1 88 ? 10.062 -31.906 -10.617 1 89.62 88 SER A CA 1
ATOM 657 C C . SER A 1 88 ? 11.398 -32.625 -10.43 1 89.62 88 SER A C 1
ATOM 659 O O . SER A 1 88 ? 11.633 -33.688 -11 1 89.62 88 SER A O 1
ATOM 661 N N . SER A 1 89 ? 12.281 -31.984 -9.805 1 86.38 89 SER A N 1
ATOM 662 C CA . SER A 1 89 ? 13.617 -32.562 -9.656 1 86.38 89 SER A CA 1
ATOM 663 C C . SER A 1 89 ? 13.625 -33.688 -8.648 1 86.38 89 SER A C 1
ATOM 665 O O . SER A 1 89 ? 12.836 -33.688 -7.699 1 86.38 89 SER A O 1
ATOM 667 N N . SER A 1 90 ? 14.328 -34.75 -8.906 1 76.94 90 SER A N 1
ATOM 668 C CA . SER A 1 90 ? 14.516 -35.906 -8.016 1 76.94 90 SER A CA 1
ATOM 669 C C . SER A 1 90 ? 15.242 -35.469 -6.742 1 76.94 90 SER A C 1
ATOM 671 O O . SER A 1 90 ? 16.016 -34.531 -6.746 1 76.94 90 SER A O 1
ATOM 673 N N . SER A 1 91 ? 14.711 -36 -5.645 1 71.12 91 SER A N 1
ATOM 674 C CA . SER A 1 91 ? 15.273 -35.719 -4.328 1 71.12 91 SER A CA 1
ATOM 675 C C . SER A 1 91 ? 16.797 -35.844 -4.344 1 71.12 91 SER A C 1
ATOM 677 O O . SER A 1 91 ? 17.359 -36.781 -4.914 1 71.12 91 SER A O 1
ATOM 679 N N . PRO A 1 92 ? 17.469 -34.656 -4.16 1 63.84 92 PRO A N 1
ATOM 680 C CA . PRO A 1 92 ? 18.938 -34.75 -4.121 1 63.84 92 PRO A CA 1
ATOM 681 C C . PRO A 1 92 ? 19.422 -35.906 -3.264 1 63.84 92 PRO A C 1
ATOM 683 O O . PRO A 1 92 ? 18.766 -36.281 -2.291 1 63.84 92 PRO A O 1
ATOM 686 N N . VAL A 1 93 ? 20.438 -36.656 -3.809 1 67.75 93 VAL A N 1
ATOM 687 C CA . VAL A 1 93 ? 21.188 -37.625 -3.029 1 67.75 93 VAL A CA 1
ATOM 688 C C . VAL A 1 93 ? 22.062 -36.906 -1.997 1 67.75 93 VAL A C 1
ATOM 690 O O . VAL A 1 93 ? 22.734 -35.938 -2.32 1 67.75 93 VAL A O 1
ATOM 693 N N . GLY A 1 94 ? 21.812 -37.188 -0.709 1 75.19 94 GLY A N 1
ATOM 694 C CA . GLY A 1 94 ? 22.547 -36.625 0.403 1 75.19 94 GLY A CA 1
ATOM 695 C C . GLY A 1 94 ? 21.828 -35.438 1.038 1 75.19 94 GLY A C 1
ATOM 696 O O . GLY A 1 94 ? 20.656 -35.188 0.75 1 75.19 94 GLY A O 1
ATOM 697 N N . VAL A 1 95 ? 22.562 -34.906 2.035 1 76 95 VAL A N 1
ATOM 698 C CA . VAL A 1 95 ? 21.969 -33.812 2.783 1 76 95 VAL A CA 1
ATOM 699 C C . VAL A 1 95 ? 22.375 -32.469 2.148 1 76 95 VAL A C 1
ATOM 701 O O . VAL A 1 95 ? 23.547 -32.094 2.203 1 76 95 VAL A O 1
ATOM 704 N N . ASP A 1 96 ? 21.469 -31.906 1.184 1 87.94 96 ASP A N 1
ATOM 705 C CA . ASP A 1 96 ? 21.641 -30.562 0.646 1 87.94 96 ASP A CA 1
ATOM 706 C C . ASP A 1 96 ? 20.625 -29.594 1.249 1 87.94 96 ASP A C 1
ATOM 708 O O . ASP A 1 96 ? 19.516 -29.484 0.754 1 87.94 96 ASP A O 1
ATOM 712 N N . LEU A 1 97 ? 21.031 -28.984 2.264 1 90.56 97 LEU A N 1
ATOM 713 C CA . LEU A 1 97 ? 20.141 -28.094 3.018 1 90.56 97 LEU A CA 1
ATOM 714 C C . LEU A 1 97 ? 19.578 -27 2.127 1 90.56 97 LEU A C 1
ATOM 716 O O . LEU A 1 97 ? 18.438 -26.594 2.279 1 90.56 97 LEU A O 1
ATOM 720 N N . GLN A 1 98 ? 20.359 -26.469 1.294 1 89.38 98 GLN A N 1
ATOM 721 C CA . GLN A 1 98 ? 19.922 -25.406 0.394 1 89.38 98 GLN A CA 1
ATOM 722 C C . GLN A 1 98 ? 18.812 -25.891 -0.542 1 89.38 98 GLN A C 1
ATOM 724 O O . GLN A 1 98 ? 17.812 -25.203 -0.752 1 89.38 98 GLN A O 1
ATOM 729 N N . ALA A 1 99 ? 19.094 -27.109 -1.008 1 88.69 99 ALA A N 1
ATOM 730 C CA . ALA A 1 99 ? 18.109 -27.703 -1.896 1 88.69 99 ALA A CA 1
ATOM 731 C C . ALA A 1 99 ? 16.812 -28 -1.148 1 88.69 99 ALA A C 1
ATOM 733 O O . ALA A 1 99 ? 15.711 -27.812 -1.687 1 88.69 99 ALA A O 1
ATOM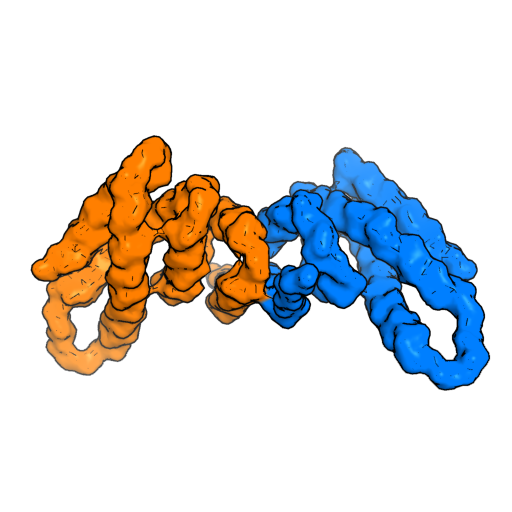 734 N N . GLU A 1 100 ? 16.953 -28.359 0.035 1 91.38 100 GLU A N 1
ATOM 735 C CA . GLU A 1 100 ? 15.789 -28.672 0.842 1 91.38 100 GLU A CA 1
ATOM 736 C C . GLU A 1 100 ? 14.992 -27.422 1.179 1 91.38 100 GLU A C 1
ATOM 738 O O . GLU A 1 100 ? 13.758 -27.422 1.147 1 91.38 100 GLU A O 1
ATOM 743 N N . GLN A 1 101 ? 15.617 -26.406 1.474 1 91.94 101 GLN A N 1
ATOM 744 C CA . GLN A 1 101 ? 14.961 -25.125 1.765 1 91.94 101 GLN A CA 1
ATOM 745 C C . GLN A 1 101 ? 14.25 -24.578 0.531 1 91.94 101 GLN A C 1
ATOM 747 O O . GLN A 1 101 ? 13.133 -24.062 0.63 1 91.94 101 GLN A O 1
ATOM 752 N N . ARG A 1 102 ? 14.875 -24.75 -0.596 1 91.88 102 ARG A N 1
ATOM 753 C CA . ARG A 1 102 ? 14.25 -24.328 -1.843 1 91.88 102 ARG A CA 1
ATOM 754 C C . ARG A 1 102 ? 12.969 -25.125 -2.115 1 91.88 102 ARG A C 1
ATOM 756 O O . ARG A 1 102 ? 11.945 -24.547 -2.49 1 91.88 102 ARG A O 1
ATOM 763 N N . LEU A 1 103 ? 13.141 -26.344 -1.846 1 92.75 103 LEU A N 1
ATOM 764 C CA . LEU A 1 103 ? 11.992 -27.219 -2.051 1 92.75 103 LEU A CA 1
ATOM 765 C C . LEU A 1 103 ? 10.836 -26.828 -1.133 1 92.75 103 LEU A C 1
ATOM 767 O O . LEU A 1 103 ? 9.68 -26.797 -1.562 1 92.75 103 LEU A O 1
ATOM 771 N N . GLN A 1 104 ? 11.148 -26.531 0.063 1 94.12 104 GLN A N 1
ATOM 772 C CA . GLN A 1 104 ? 10.125 -26.156 1.027 1 94.12 104 GLN A CA 1
ATOM 773 C C . GLN A 1 104 ? 9.422 -24.859 0.599 1 94.12 104 GLN A C 1
ATOM 775 O O . GLN A 1 104 ? 8.195 -24.781 0.654 1 94.12 104 GLN A O 1
ATOM 780 N N . ARG A 1 105 ? 10.141 -23.875 0.127 1 93.56 105 ARG A N 1
ATOM 781 C CA . ARG A 1 105 ? 9.578 -22.609 -0.31 1 93.56 105 ARG A CA 1
ATOM 782 C C . ARG A 1 105 ? 8.703 -22.797 -1.544 1 93.56 105 ARG A C 1
ATOM 784 O O . ARG A 1 105 ? 7.602 -22.25 -1.616 1 93.56 105 ARG A O 1
ATOM 791 N N . CYS A 1 106 ? 9.227 -23.625 -2.404 1 94.75 106 CYS A N 1
ATOM 792 C CA . CYS A 1 106 ? 8.461 -23.875 -3.623 1 94.75 106 CYS A CA 1
ATOM 793 C C . CYS A 1 106 ? 7.18 -24.641 -3.316 1 94.75 106 CYS A C 1
ATOM 795 O O . CYS A 1 106 ? 6.133 -24.359 -3.898 1 94.75 106 CYS A O 1
ATOM 797 N N . THR A 1 107 ? 7.34 -25.594 -2.398 1 93.44 107 THR A N 1
ATOM 798 C CA . THR A 1 107 ? 6.168 -26.375 -2.016 1 93.44 107 THR A CA 1
ATOM 799 C C . THR A 1 107 ? 5.113 -25.484 -1.366 1 93.44 107 THR A C 1
ATOM 801 O O . THR A 1 107 ? 3.924 -25.609 -1.655 1 93.44 107 THR A O 1
ATOM 804 N N . ARG A 1 108 ? 5.527 -24.594 -0.525 1 93.31 108 ARG A N 1
ATOM 805 C CA . ARG A 1 108 ? 4.617 -23.641 0.118 1 93.31 108 ARG A CA 1
ATOM 806 C C . ARG A 1 108 ? 3.908 -22.781 -0.916 1 93.31 108 ARG A C 1
ATOM 808 O O . ARG A 1 108 ? 2.688 -22.609 -0.86 1 93.31 108 ARG A O 1
ATOM 815 N N . CYS A 1 109 ? 4.613 -22.234 -1.818 1 95.25 109 CYS A N 1
ATOM 816 C CA . CYS A 1 109 ? 4.035 -21.406 -2.869 1 95.25 109 CYS A CA 1
ATOM 817 C C . CYS A 1 109 ? 3.047 -22.203 -3.711 1 95.25 109 CYS A C 1
ATOM 819 O O . CYS A 1 109 ? 1.942 -21.734 -3.988 1 95.25 109 CYS A O 1
ATOM 821 N N . PHE A 1 110 ? 3.471 -23.406 -4.008 1 93.75 110 PHE A N 1
ATOM 822 C CA . PHE A 1 110 ? 2.633 -24.266 -4.832 1 93.75 110 PHE A CA 1
ATOM 823 C C . PHE A 1 110 ? 1.308 -24.547 -4.141 1 93.75 110 PHE A C 1
ATOM 825 O O . PHE A 1 110 ? 0.251 -24.531 -4.773 1 93.75 110 PHE A O 1
ATOM 832 N N . ASN A 1 111 ? 1.372 -24.828 -2.875 1 93.56 111 ASN A N 1
ATOM 833 C CA . ASN A 1 111 ? 0.155 -25.094 -2.113 1 93.56 111 ASN A CA 1
ATOM 834 C C . ASN A 1 111 ? -0.793 -23.906 -2.141 1 93.56 111 ASN A C 1
ATOM 836 O O . ASN A 1 111 ? -2.006 -24.062 -2.277 1 93.56 111 ASN A O 1
ATOM 840 N N . HIS A 1 112 ? -0.317 -22.703 -2.08 1 93.62 112 HIS A N 1
ATOM 841 C CA . HIS A 1 112 ? -1.132 -21.5 -2.158 1 93.62 112 HIS A CA 1
ATOM 842 C C . HIS A 1 112 ? -1.701 -21.312 -3.561 1 93.62 112 HIS A C 1
ATOM 844 O O . HIS A 1 112 ? -2.838 -20.859 -3.719 1 93.62 112 HIS A O 1
ATOM 850 N N . LEU A 1 113 ? -0.942 -21.719 -4.574 1 95.75 113 LEU A N 1
ATOM 851 C CA . LEU A 1 113 ? -1.389 -21.594 -5.957 1 95.75 113 LEU A CA 1
ATOM 852 C C . LEU A 1 113 ? -2.566 -22.516 -6.234 1 95.75 113 LEU A C 1
ATOM 854 O O . LEU A 1 113 ? -3.438 -22.188 -7.047 1 95.75 113 LEU A O 1
ATOM 858 N N . GLN A 1 114 ? -2.568 -23.609 -5.492 1 92.38 114 GLN A N 1
ATOM 859 C CA . GLN A 1 114 ? -3.711 -24.5 -5.637 1 92.38 114 GLN A CA 1
ATOM 860 C C . GLN A 1 114 ? -5.004 -23.812 -5.207 1 92.38 114 GLN A C 1
ATOM 862 O O . GLN A 1 114 ? -6.051 -24 -5.832 1 92.38 114 GLN A O 1
ATOM 867 N N . LYS A 1 115 ? -4.895 -23.047 -4.207 1 93.69 115 LYS A N 1
ATOM 868 C CA . LYS A 1 115 ? -6.055 -22.281 -3.752 1 93.69 115 LYS A CA 1
ATOM 869 C C . LYS A 1 115 ? -6.457 -21.219 -4.777 1 93.69 115 LYS A C 1
ATOM 871 O O . LYS A 1 115 ? -7.645 -20.922 -4.941 1 93.69 115 LYS A O 1
ATOM 876 N N . ILE A 1 116 ? -5.512 -20.703 -5.473 1 97.25 116 ILE A N 1
ATOM 877 C CA . ILE A 1 116 ? -5.762 -19.734 -6.535 1 97.25 116 ILE A CA 1
ATOM 878 C C . ILE A 1 116 ? -6.543 -20.391 -7.668 1 97.25 116 ILE A C 1
ATOM 880 O O . ILE A 1 116 ? -7.48 -19.812 -8.211 1 97.25 116 ILE A O 1
ATOM 884 N N . VAL A 1 117 ? -6.164 -21.609 -7.984 1 95.69 117 VAL A N 1
ATOM 885 C CA . VAL A 1 117 ? -6.848 -22.328 -9.047 1 95.69 117 VAL A CA 1
ATOM 886 C C . VAL A 1 117 ? -8.328 -22.469 -8.711 1 95.69 117 VAL A C 1
ATOM 888 O O . VAL A 1 117 ? -9.195 -22.281 -9.57 1 95.69 117 VAL A O 1
ATOM 891 N N . GLN A 1 118 ? -8.586 -22.719 -7.5 1 95.12 118 GLN A N 1
ATOM 892 C CA . GLN A 1 118 ? -9.969 -22.844 -7.062 1 95.12 118 GLN A CA 1
ATOM 893 C C . GLN A 1 118 ? -10.703 -21.516 -7.176 1 95.12 118 GLN A C 1
ATOM 895 O O . GLN A 1 118 ? -11.859 -21.469 -7.605 1 95.12 118 GLN A O 1
ATOM 900 N N . ALA A 1 119 ? -10.031 -20.5 -6.836 1 96.12 119 ALA A N 1
ATOM 901 C CA . ALA A 1 119 ? -10.633 -19.156 -6.859 1 96.12 119 ALA A CA 1
ATOM 902 C C . ALA A 1 119 ? -10.875 -18.703 -8.297 1 96.12 119 ALA A C 1
ATOM 904 O O . ALA A 1 119 ? -11.664 -17.781 -8.531 1 96.12 119 ALA A O 1
ATOM 905 N N . LEU A 1 120 ? -10.266 -19.328 -9.281 1 96.69 120 LEU A N 1
ATOM 906 C CA . LEU A 1 120 ? -10.359 -18.922 -10.688 1 96.69 120 LEU A CA 1
ATOM 907 C C . LEU A 1 120 ? -11.625 -19.484 -11.328 1 96.69 120 LEU A C 1
ATOM 909 O O . LEU A 1 120 ? -12.094 -18.953 -12.336 1 96.69 120 LEU A O 1
ATOM 913 N N . GLN A 1 121 ? -12.102 -20.5 -10.734 1 96.19 121 GLN A N 1
ATOM 914 C CA . GLN A 1 121 ? -13.164 -21.266 -11.375 1 96.19 121 GLN A CA 1
ATOM 915 C C . GLN A 1 121 ? -14.375 -20.391 -11.688 1 96.19 121 GLN A C 1
ATOM 917 O O . GLN A 1 121 ? -14.844 -20.344 -12.82 1 96.19 121 GLN A O 1
ATOM 922 N N . PRO A 1 122 ? -14.859 -19.625 -10.719 1 97 122 PRO A N 1
ATOM 923 C CA . PRO A 1 122 ? -16.016 -18.781 -11.023 1 97 122 PRO A CA 1
ATOM 924 C C . PRO A 1 122 ? -15.688 -17.688 -12.039 1 97 122 PRO A C 1
ATOM 926 O O . PRO A 1 122 ? -16.562 -17.266 -12.797 1 97 122 PRO A O 1
ATOM 929 N N . LEU A 1 123 ? -14.453 -17.266 -12.102 1 97.25 123 LEU A N 1
ATOM 930 C CA . LEU A 1 123 ? -14.055 -16.188 -13.008 1 97.25 123 LEU A CA 1
ATOM 931 C C . LEU A 1 123 ? -14.031 -16.672 -14.453 1 97.25 123 LEU A C 1
ATOM 933 O O . LEU A 1 123 ? -14.359 -15.914 -15.367 1 97.25 123 LEU A O 1
ATOM 937 N N . MET A 1 124 ? -13.648 -17.875 -14.578 1 97 124 MET A N 1
ATOM 938 C CA . MET A 1 124 ? -13.531 -18.453 -15.914 1 97 124 MET A CA 1
ATOM 939 C C . MET A 1 124 ? -14.906 -18.609 -16.562 1 97 124 MET A C 1
ATOM 941 O O . MET A 1 124 ? -15.016 -18.766 -17.781 1 97 124 MET A O 1
ATOM 945 N N . MET A 1 125 ? -15.93 -18.547 -15.664 1 95.25 125 MET A N 1
ATOM 946 C CA . MET A 1 125 ? -17.297 -18.734 -16.141 1 95.25 125 MET A CA 1
ATOM 947 C C . MET A 1 125 ? -17.938 -17.391 -16.469 1 95.25 125 MET A C 1
ATOM 949 O O . MET A 1 125 ? -19.047 -17.328 -17.016 1 95.25 125 MET A O 1
ATOM 953 N N . ARG A 1 126 ? -17.266 -16.328 -16.156 1 93.56 126 ARG A N 1
ATOM 954 C CA . ARG A 1 126 ? -17.734 -14.992 -16.484 1 93.56 126 ARG A CA 1
ATOM 955 C C . ARG A 1 126 ? -17.438 -14.641 -17.938 1 93.56 126 ARG A C 1
ATOM 957 O O . ARG A 1 126 ? -17.203 -15.531 -18.766 1 93.56 126 ARG A O 1
ATOM 964 N N . SER A 1 127 ? -17.797 -13.406 -18.297 1 92.81 127 SER A N 1
ATOM 965 C CA . SER A 1 127 ? -17.438 -12.883 -19.625 1 92.81 127 SER A CA 1
ATOM 966 C C . SER A 1 127 ? -16.547 -11.656 -19.5 1 92.81 127 SER A C 1
ATOM 968 O O . SER A 1 127 ? -16.359 -11.117 -18.406 1 92.81 127 SER A O 1
ATOM 970 N N . GLY A 1 128 ? -15.828 -11.398 -20.594 1 95 128 GLY A N 1
ATOM 971 C CA . GLY A 1 128 ? -15.062 -10.156 -20.625 1 95 128 GLY A CA 1
ATOM 972 C C . GLY A 1 128 ? -13.594 -10.352 -20.312 1 95 128 GLY A C 1
ATOM 973 O O . GLY A 1 128 ? -13.055 -11.445 -20.484 1 95 128 GLY A O 1
ATOM 974 N N . GLN A 1 129 ? -13 -9.297 -19.969 1 97.25 129 GLN A N 1
ATOM 975 C CA . GLN A 1 129 ? -11.555 -9.273 -19.797 1 97.25 129 GLN A CA 1
ATOM 976 C C . GLN A 1 129 ? -11.125 -10.156 -18.625 1 97.25 129 GLN A C 1
ATOM 978 O O . GLN A 1 129 ? -10.117 -10.859 -18.719 1 97.25 129 GLN A O 1
ATOM 983 N N . SER A 1 130 ? -11.867 -10.141 -17.547 1 97.31 130 SER A N 1
ATOM 984 C CA . SER A 1 130 ? -11.492 -10.953 -16.391 1 97.31 130 SER A CA 1
ATOM 985 C C . SER A 1 130 ? -11.539 -12.438 -16.719 1 97.31 130 SER A C 1
ATOM 987 O O . SER A 1 130 ? -10.672 -13.203 -16.281 1 97.31 130 SER A O 1
ATOM 989 N N . ALA A 1 131 ? -12.484 -12.828 -17.5 1 97.69 131 ALA A N 1
ATOM 990 C CA . ALA A 1 131 ? -12.602 -14.227 -17.906 1 97.69 131 ALA A CA 1
ATOM 991 C C . ALA A 1 131 ? -11.43 -14.648 -18.781 1 97.69 131 ALA A C 1
ATOM 993 O O . ALA A 1 131 ? -10.883 -15.742 -18.609 1 97.69 131 ALA A O 1
ATOM 994 N N . GLN A 1 132 ? -11.055 -13.758 -19.656 1 98.19 132 GLN A N 1
ATOM 995 C CA . GLN A 1 132 ? -9.922 -14.039 -20.531 1 98.19 132 GLN A CA 1
ATOM 996 C C . GLN A 1 132 ? -8.633 -14.188 -19.734 1 98.19 132 GLN A C 1
ATOM 998 O O . GLN A 1 132 ? -7.863 -15.125 -19.953 1 98.19 132 GLN A O 1
ATOM 1003 N N . LEU A 1 133 ? -8.406 -13.32 -18.906 1 98.62 133 LEU A N 1
ATOM 1004 C CA . LEU A 1 133 ? -7.219 -13.367 -18.062 1 98.62 133 LEU A CA 1
ATOM 1005 C C . LEU A 1 133 ? -7.23 -14.617 -17.172 1 98.62 133 LEU A C 1
ATOM 1007 O O . LEU A 1 133 ? -6.191 -15.25 -16.984 1 98.62 133 LEU A O 1
ATOM 1011 N N . ALA A 1 134 ? -8.367 -14.945 -16.656 1 98.38 134 ALA A N 1
ATOM 1012 C CA . ALA A 1 134 ? -8.5 -16.125 -15.805 1 98.38 134 ALA A CA 1
ATOM 1013 C C . ALA A 1 134 ? -8.164 -17.391 -16.578 1 98.38 134 ALA A C 1
ATOM 1015 O O . ALA A 1 134 ? -7.496 -18.297 -16.062 1 98.38 134 ALA A O 1
ATOM 1016 N N . GLN A 1 135 ? -8.617 -17.422 -17.766 1 97.75 135 GLN A N 1
ATOM 1017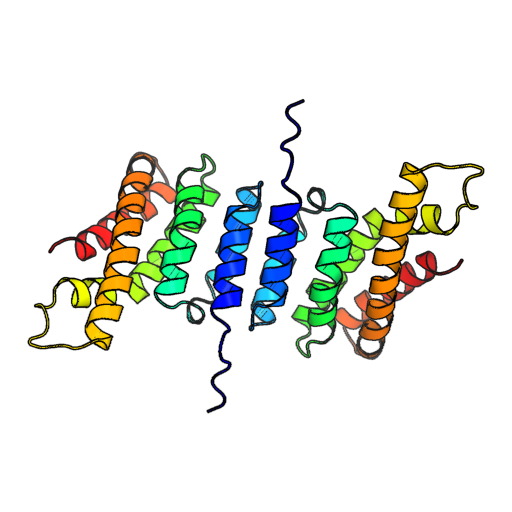 C CA . GLN A 1 135 ? -8.312 -18.562 -18.594 1 97.75 135 GLN A CA 1
ATOM 1018 C C . GLN A 1 135 ? -6.812 -18.672 -18.875 1 97.75 135 GLN A C 1
ATOM 1020 O O . GLN A 1 135 ? -6.23 -19.75 -18.812 1 97.75 135 GLN A O 1
ATOM 1025 N N . GLU A 1 136 ? -6.281 -17.531 -19.188 1 98.06 136 GLU A N 1
ATOM 1026 C CA . GLU A 1 136 ? -4.844 -17.5 -19.422 1 98.06 136 GLU A CA 1
ATOM 1027 C C . GLU A 1 136 ? -4.066 -17.969 -18.203 1 98.06 136 GLU A C 1
ATOM 1029 O O . GLU A 1 136 ? -3.143 -18.766 -18.312 1 98.06 136 GLU A O 1
ATOM 1034 N N . LEU A 1 137 ? -4.434 -17.516 -17.094 1 98 137 LEU A N 1
ATOM 1035 C CA . LEU A 1 137 ? -3.771 -17.891 -15.844 1 98 137 LEU A CA 1
ATOM 1036 C C . LEU A 1 137 ? -3.953 -19.391 -15.57 1 98 137 LEU A C 1
ATOM 1038 O O . LEU A 1 137 ? -3.008 -20.062 -15.172 1 98 137 LEU A O 1
ATOM 1042 N N . ASN A 1 138 ? -5.148 -19.844 -15.789 1 96.88 138 ASN A N 1
ATOM 1043 C CA . ASN A 1 138 ? -5.43 -21.266 -15.586 1 96.88 138 ASN A CA 1
ATOM 1044 C C . ASN A 1 138 ? -4.52 -22.141 -16.438 1 96.88 138 ASN A C 1
ATOM 1046 O O . ASN A 1 138 ? -3.986 -23.141 -15.953 1 96.88 138 ASN A O 1
ATOM 1050 N N . MET A 1 139 ? -4.348 -21.766 -17.625 1 95.75 139 MET A N 1
ATOM 1051 C CA . MET A 1 139 ? -3.473 -22.516 -18.516 1 95.75 139 MET A CA 1
ATOM 1052 C C . MET A 1 139 ? -2.033 -22.5 -18.016 1 95.75 139 MET A C 1
ATOM 1054 O O . MET A 1 139 ? -1.365 -23.531 -18 1 95.75 139 MET A O 1
ATOM 1058 N N . SER A 1 140 ? -1.589 -21.375 -17.625 1 95.31 140 SER A N 1
ATOM 1059 C CA . SER A 1 140 ? -0.227 -21.234 -17.109 1 95.31 140 SER A CA 1
ATOM 1060 C C . SER A 1 140 ? -0.005 -22.094 -15.875 1 95.31 140 SER A C 1
ATOM 1062 O O . SER A 1 140 ? 1.054 -22.703 -15.711 1 95.31 140 SER A O 1
ATOM 1064 N N . LEU A 1 141 ? -0.999 -22.156 -15.016 1 95.19 141 LEU A N 1
ATOM 1065 C CA . LEU A 1 141 ? -0.893 -22.906 -13.781 1 95.19 141 LEU A CA 1
ATOM 1066 C C . LEU A 1 141 ? -0.924 -24.406 -14.055 1 95.19 141 LEU A C 1
ATOM 1068 O O . LEU A 1 141 ? -0.26 -25.188 -13.367 1 95.19 141 LEU A O 1
ATOM 1072 N N . GLN A 1 142 ? -1.653 -24.812 -15.047 1 90.75 142 GLN A N 1
ATOM 1073 C CA . GLN A 1 142 ? -1.688 -26.203 -15.438 1 90.75 142 GLN A CA 1
ATOM 1074 C C . GLN A 1 142 ? -0.319 -26.672 -15.93 1 90.75 142 GLN A C 1
ATOM 1076 O O . GLN A 1 142 ? 0.09 -27.812 -15.656 1 90.75 142 GLN A O 1
ATOM 1081 N N . ASP A 1 143 ? 0.313 -25.812 -16.578 1 85.62 143 ASP A N 1
ATOM 1082 C CA . ASP A 1 143 ? 1.653 -26.125 -17.062 1 85.62 143 ASP A CA 1
ATOM 1083 C C . ASP A 1 143 ? 2.625 -26.312 -15.906 1 85.62 143 ASP A C 1
ATOM 1085 O O . ASP A 1 143 ? 3.623 -27.031 -16.031 1 85.62 143 ASP A O 1
ATOM 1089 N N . LEU A 1 144 ? 2.309 -25.594 -14.805 1 84.31 144 LEU A N 1
ATOM 1090 C CA . LEU A 1 144 ? 3.156 -25.688 -13.617 1 84.31 144 LEU A CA 1
ATOM 1091 C C . LEU A 1 144 ? 2.924 -27 -12.875 1 84.31 144 LEU A C 1
ATOM 1093 O O . LEU A 1 144 ? 3.842 -27.531 -12.25 1 84.31 144 LEU A O 1
ATOM 1097 N N . VAL A 1 145 ? 1.602 -27.5 -12.688 1 70.94 145 VAL A N 1
ATOM 1098 C CA . VAL A 1 145 ? 1.2 -28.641 -11.875 1 70.94 145 VAL A CA 1
ATOM 1099 C C . VAL A 1 145 ? 1.492 -29.938 -12.625 1 70.94 145 VAL A C 1
ATOM 1101 O O . VAL A 1 145 ? 1.426 -31.031 -12.055 1 70.94 145 VAL A O 1
ATOM 1104 N N . VAL A 1 146 ? 1.529 -29.984 -13.961 1 57.47 146 VAL A N 1
ATOM 1105 C CA . VAL A 1 146 ? 1.71 -31.25 -14.664 1 57.47 146 VAL A CA 1
ATOM 1106 C C . VAL A 1 146 ? 3.039 -31.875 -14.258 1 57.47 146 VAL A C 1
ATOM 1108 O O . VAL A 1 146 ? 4.105 -31.328 -14.555 1 57.47 146 VAL A O 1
ATOM 1111 N N . PHE A 1 147 ? 3.029 -32.312 -12.922 1 46.91 147 PHE A N 1
ATOM 1112 C CA . PHE A 1 147 ? 4.066 -33.281 -12.594 1 46.91 147 PHE A CA 1
ATOM 1113 C C . PHE A 1 147 ? 3.834 -34.594 -13.336 1 46.91 147 PHE A C 1
ATOM 1115 O O . PHE A 1 147 ? 2.693 -34.938 -13.641 1 46.91 147 PHE A O 1
ATOM 1122 N N . MET B 1 1 ? -26.781 -0.154 11.922 1 22.67 1 MET B N 1
ATOM 1123 C CA . MET B 1 1 ? -25.703 0.569 11.25 1 22.67 1 MET B CA 1
ATOM 1124 C C . MET B 1 1 ? -24.391 -0.194 11.352 1 22.67 1 MET B C 1
ATOM 1126 O O . MET B 1 1 ? -23.828 -0.33 12.438 1 22.67 1 MET B O 1
ATOM 1130 N N . MET B 1 2 ? -24.141 -1.337 10.805 1 22.97 2 MET B N 1
ATOM 1131 C CA . MET B 1 2 ? -23 -2.254 10.891 1 22.97 2 MET B CA 1
ATOM 1132 C C . MET B 1 2 ? -21.703 -1.539 10.555 1 22.97 2 MET B C 1
ATOM 1134 O O . MET B 1 2 ? -21.438 -1.22 9.391 1 22.97 2 MET B O 1
ATOM 1138 N N . ARG B 1 3 ? -21.344 -0.535 11.297 1 34.03 3 ARG B N 1
ATOM 1139 C CA . ARG B 1 3 ? -20.156 0.303 11.242 1 34.03 3 ARG B CA 1
ATOM 1140 C C . ARG B 1 3 ? -18.906 -0.531 10.945 1 34.03 3 ARG B C 1
ATOM 1142 O O . ARG B 1 3 ? -18.531 -1.397 11.734 1 34.03 3 ARG B O 1
ATOM 1149 N N . HIS B 1 4 ? -18.625 -1.004 9.812 1 39.22 4 HIS B N 1
ATOM 1150 C CA . HIS B 1 4 ? -17.422 -1.736 9.43 1 39.22 4 HIS B CA 1
ATOM 1151 C C . HIS B 1 4 ? -16.234 -1.318 10.281 1 39.22 4 HIS B C 1
ATOM 1153 O O . HIS B 1 4 ? -15.844 -0.147 10.281 1 39.22 4 HIS B O 1
ATOM 1159 N N . VAL B 1 5 ? -16.203 -1.685 11.5 1 41.81 5 VAL B N 1
ATOM 1160 C CA . VAL B 1 5 ? -15.125 -1.43 12.453 1 41.81 5 VAL B CA 1
ATOM 1161 C C . VAL B 1 5 ? -13.781 -1.461 11.727 1 41.81 5 VAL B C 1
ATOM 1163 O O . VAL B 1 5 ? -13.336 -2.52 11.281 1 41.81 5 VAL B O 1
ATOM 1166 N N . PHE B 1 6 ? -13.633 -0.541 10.789 1 51.66 6 PHE B N 1
ATOM 1167 C CA . PHE B 1 6 ? -12.305 -0.381 10.211 1 51.66 6 PHE B CA 1
ATOM 1168 C C . PHE B 1 6 ? -11.227 -0.614 11.266 1 51.66 6 PHE B C 1
ATOM 1170 O O . PHE B 1 6 ? -11.289 -0.05 12.359 1 51.66 6 PHE B O 1
ATOM 1177 N N . ASN B 1 7 ? -10.836 -1.863 11.32 1 61.19 7 ASN B N 1
ATOM 1178 C CA . ASN B 1 7 ? -9.766 -2.195 12.258 1 61.19 7 ASN B CA 1
ATOM 1179 C C . ASN B 1 7 ? -8.578 -1.25 12.109 1 61.19 7 ASN B C 1
ATOM 1181 O O . ASN B 1 7 ? -7.742 -1.435 11.219 1 61.19 7 ASN B O 1
ATOM 1185 N N . LEU B 1 8 ? -8.656 -0.092 12.773 1 72.38 8 LEU B N 1
ATOM 1186 C CA . LEU B 1 8 ? -7.621 0.935 12.828 1 72.38 8 LEU B CA 1
ATOM 1187 C C . LEU B 1 8 ? -6.234 0.306 12.938 1 72.38 8 LEU B C 1
ATOM 1189 O O . LEU B 1 8 ? -5.273 0.812 12.359 1 72.38 8 LEU B O 1
ATOM 1193 N N . ASN B 1 9 ? -6.277 -0.95 13.43 1 76.31 9 ASN B N 1
ATOM 1194 C CA . ASN B 1 9 ? -5 -1.625 13.641 1 76.31 9 ASN B CA 1
ATOM 1195 C C . ASN B 1 9 ? -4.398 -2.111 12.328 1 76.31 9 ASN B C 1
ATOM 1197 O O . ASN B 1 9 ? -3.182 -2.078 12.148 1 76.31 9 ASN B O 1
ATOM 1201 N N . GLY B 1 10 ? -5.262 -2.398 11.477 1 79.5 10 GLY B N 1
ATOM 1202 C CA . GLY B 1 10 ? -4.781 -2.834 10.172 1 79.5 10 GLY B CA 1
ATOM 1203 C C . GLY B 1 10 ? -4.168 -1.713 9.359 1 79.5 10 GLY B C 1
ATOM 1204 O O . GLY B 1 10 ? -3.084 -1.873 8.789 1 79.5 10 GLY B O 1
ATOM 1205 N N . ILE B 1 11 ? -4.789 -0.55 9.461 1 85.94 11 ILE B N 1
ATOM 1206 C CA . ILE B 1 11 ? -4.312 0.594 8.688 1 85.94 11 ILE B CA 1
ATOM 1207 C C . ILE B 1 11 ? -2.992 1.092 9.266 1 85.94 11 ILE B C 1
ATOM 1209 O O . ILE B 1 11 ? -2.039 1.346 8.531 1 85.94 11 ILE B O 1
ATOM 1213 N N . LYS B 1 12 ? -2.926 1.181 10.547 1 88.31 12 LYS B N 1
ATOM 1214 C CA . LYS B 1 12 ? -1.699 1.633 11.195 1 88.31 12 LYS B CA 1
ATOM 1215 C C . LYS B 1 12 ? -0.546 0.669 10.93 1 88.31 12 LYS B C 1
ATOM 1217 O O . LYS B 1 12 ? 0.588 1.097 10.711 1 88.31 12 LYS B O 1
ATOM 1222 N N . GLY B 1 13 ? -0.863 -0.63 10.984 1 86.81 13 GLY B N 1
ATOM 1223 C CA . GLY B 1 13 ? 0.134 -1.628 10.633 1 86.81 13 GLY B CA 1
ATOM 1224 C C . GLY B 1 13 ? 0.634 -1.492 9.211 1 86.81 13 GLY B C 1
ATOM 1225 O O . GLY B 1 13 ? 1.834 -1.61 8.953 1 86.81 13 GLY B O 1
ATOM 1226 N N . ALA B 1 14 ? -0.246 -1.215 8.336 1 88.56 14 ALA B N 1
ATOM 1227 C CA . ALA B 1 14 ? 0.119 -1.027 6.93 1 88.56 14 ALA B CA 1
ATOM 1228 C C . ALA B 1 14 ? 1.02 0.192 6.758 1 88.56 14 ALA B C 1
ATOM 1230 O O . ALA B 1 14 ? 2.023 0.134 6.043 1 88.56 14 ALA B O 1
ATOM 1231 N N . ILE B 1 15 ? 0.686 1.241 7.445 1 92.69 15 ILE B N 1
ATOM 1232 C CA . ILE B 1 15 ? 1.478 2.465 7.367 1 92.69 15 ILE B CA 1
ATOM 1233 C C . ILE B 1 15 ? 2.883 2.205 7.906 1 92.69 15 ILE B C 1
ATOM 1235 O O . ILE B 1 15 ? 3.873 2.6 7.289 1 92.69 15 ILE B O 1
ATOM 1239 N N . ALA B 1 16 ? 2.957 1.53 8.992 1 91.88 16 ALA B N 1
ATOM 1240 C CA . ALA B 1 16 ? 4.25 1.201 9.586 1 91.88 16 ALA B CA 1
ATOM 1241 C C . ALA B 1 16 ? 5.086 0.35 8.633 1 91.88 16 ALA B C 1
ATOM 1243 O O . ALA B 1 16 ? 6.301 0.547 8.516 1 91.88 16 ALA B O 1
ATOM 1244 N N . ALA B 1 17 ? 4.438 -0.532 7.988 1 89.19 17 ALA B N 1
ATOM 1245 C CA . ALA B 1 17 ? 5.13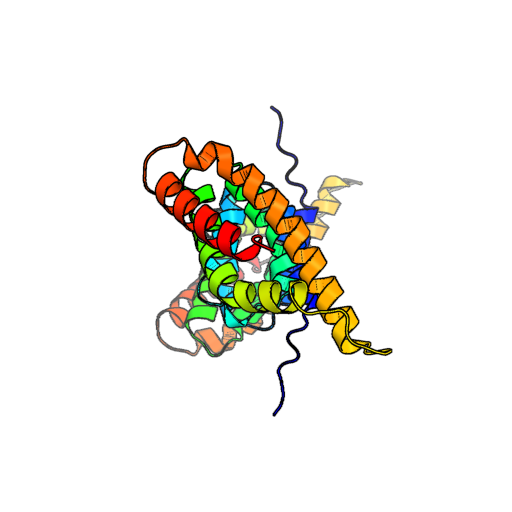7 -1.39 7.035 1 89.19 17 ALA B CA 1
ATOM 1246 C C . ALA B 1 17 ? 5.609 -0.591 5.824 1 89.19 17 ALA B C 1
ATOM 1248 O O . ALA B 1 17 ? 6.719 -0.806 5.328 1 89.19 17 ALA B O 1
ATOM 1249 N N . VAL B 1 18 ? 4.805 0.314 5.359 1 92.25 18 VAL B N 1
ATOM 1250 C CA . VAL B 1 18 ? 5.172 1.161 4.23 1 92.25 18 VAL B CA 1
ATOM 1251 C C . VAL B 1 18 ? 6.426 1.963 4.57 1 92.25 18 VAL B C 1
ATOM 1253 O O . VAL B 1 18 ? 7.332 2.096 3.742 1 92.25 18 VAL B O 1
ATOM 1256 N N . ALA B 1 19 ? 6.484 2.428 5.793 1 92.75 19 ALA B N 1
ATOM 1257 C CA . ALA B 1 19 ? 7.625 3.223 6.246 1 92.75 19 ALA B CA 1
ATOM 1258 C C . ALA B 1 19 ? 8.914 2.41 6.199 1 92.75 19 ALA B C 1
ATOM 1260 O O . ALA B 1 19 ? 10.008 2.975 6.133 1 92.75 19 ALA B O 1
ATOM 1261 N N . LYS B 1 20 ? 8.766 1.112 6.148 1 89.19 20 LYS B N 1
ATOM 1262 C CA . LYS B 1 20 ? 9.93 0.234 6.199 1 89.19 20 LYS B CA 1
ATOM 1263 C C . LYS B 1 20 ? 10.32 -0.248 4.805 1 89.19 20 LYS B C 1
ATOM 1265 O O . LYS B 1 20 ? 11.344 -0.911 4.637 1 89.19 20 LYS B O 1
ATOM 1270 N N . LEU B 1 21 ? 9.453 0.043 3.826 1 87.75 21 LEU B N 1
ATOM 1271 C CA . LEU B 1 21 ? 9.805 -0.331 2.461 1 87.75 21 LEU B CA 1
ATOM 1272 C C . LEU B 1 21 ? 11.078 0.389 2.016 1 87.75 21 LEU B C 1
ATOM 1274 O O . LEU B 1 21 ? 11.219 1.597 2.223 1 87.75 21 LEU B O 1
ATOM 1278 N N . PRO B 1 22 ? 11.984 -0.357 1.402 1 83.56 22 PRO B N 1
ATOM 1279 C CA . PRO B 1 22 ? 13.273 0.239 1.027 1 83.56 22 PRO B CA 1
ATOM 1280 C C . PRO B 1 22 ? 13.164 1.171 -0.177 1 83.56 22 PRO B C 1
ATOM 1282 O O . PRO B 1 22 ? 14.008 2.047 -0.364 1 83.56 22 PRO B O 1
ATOM 1285 N N . ASP B 1 23 ? 12.273 1.061 -0.947 1 89.5 23 ASP B N 1
ATOM 1286 C CA . ASP B 1 23 ? 12.109 1.847 -2.166 1 89.5 23 ASP B CA 1
ATOM 1287 C C . ASP B 1 23 ? 11.148 3.01 -1.943 1 89.5 23 ASP B C 1
ATOM 1289 O O . ASP B 1 23 ? 9.938 2.809 -1.84 1 89.5 23 ASP B O 1
ATOM 1293 N N . ILE B 1 24 ? 11.656 4.223 -1.878 1 94.62 24 ILE B N 1
ATOM 1294 C CA . ILE B 1 24 ? 10.891 5.438 -1.604 1 94.62 24 ILE B CA 1
ATOM 1295 C C . ILE B 1 24 ? 9.859 5.656 -2.707 1 94.62 24 ILE B C 1
ATOM 1297 O O . ILE B 1 24 ? 8.773 6.184 -2.455 1 94.62 24 ILE B O 1
ATOM 1301 N N . ALA B 1 25 ? 10.211 5.172 -3.893 1 95 25 ALA B N 1
ATOM 1302 C CA . ALA B 1 25 ? 9.258 5.293 -4.996 1 95 25 ALA B CA 1
ATOM 1303 C C . ALA B 1 25 ? 8.023 4.434 -4.746 1 95 25 ALA B C 1
ATOM 1305 O O . ALA B 1 25 ? 6.902 4.836 -5.07 1 95 25 ALA B O 1
ATOM 1306 N N . VAL B 1 26 ? 8.258 3.318 -4.176 1 93.5 26 VAL B N 1
ATOM 1307 C CA . VAL B 1 26 ? 7.141 2.439 -3.842 1 93.5 26 VAL B CA 1
ATOM 1308 C C . VAL B 1 26 ? 6.32 3.049 -2.707 1 93.5 26 VAL B C 1
ATOM 1310 O O . VAL B 1 26 ? 5.09 3.012 -2.732 1 93.5 26 VAL B O 1
ATOM 1313 N N . GLN B 1 27 ? 6.996 3.639 -1.711 1 95.81 27 GLN B N 1
ATOM 1314 C CA . GLN B 1 27 ? 6.27 4.344 -0.656 1 95.81 27 GLN B CA 1
ATOM 1315 C C . GLN B 1 27 ? 5.371 5.43 -1.236 1 95.81 27 GLN B C 1
ATOM 1317 O O . GLN B 1 27 ? 4.195 5.523 -0.884 1 95.81 27 GLN B O 1
ATOM 1322 N N . ALA B 1 28 ? 5.906 6.191 -2.205 1 97.5 28 ALA B N 1
ATOM 1323 C CA . ALA B 1 28 ? 5.156 7.273 -2.84 1 97.5 28 ALA B CA 1
ATOM 1324 C C . ALA B 1 28 ? 3.951 6.73 -3.6 1 97.5 28 ALA B C 1
ATOM 1326 O O . ALA B 1 28 ? 2.861 7.305 -3.539 1 97.5 28 ALA B O 1
ATOM 1327 N N . ASP B 1 29 ? 4.133 5.645 -4.246 1 96.31 29 ASP B N 1
ATOM 1328 C CA . ASP B 1 29 ? 3.041 5.039 -5.008 1 96.31 29 ASP B CA 1
ATOM 1329 C C . ASP B 1 29 ? 1.921 4.574 -4.078 1 96.31 29 ASP B C 1
ATOM 1331 O O . ASP B 1 29 ? 0.741 4.785 -4.367 1 96.31 29 ASP B O 1
ATOM 1335 N N . VAL B 1 30 ? 2.264 3.963 -2.98 1 95 30 VAL B N 1
ATOM 1336 C CA . VAL B 1 30 ? 1.271 3.486 -2.023 1 95 30 VAL B CA 1
ATOM 1337 C C . VAL B 1 30 ? 0.514 4.672 -1.431 1 95 30 VAL B C 1
ATOM 1339 O O . VAL B 1 30 ? -0.717 4.66 -1.362 1 95 30 VAL B O 1
ATOM 1342 N N . VAL B 1 31 ? 1.239 5.738 -1.069 1 96.75 31 VAL B N 1
ATOM 1343 C CA . VAL B 1 31 ? 0.606 6.934 -0.522 1 96.75 31 VAL B CA 1
ATOM 1344 C C . VAL B 1 31 ? -0.332 7.543 -1.561 1 96.75 31 VAL B C 1
ATOM 1346 O O . VAL B 1 31 ? -1.438 7.973 -1.229 1 96.75 31 VAL B O 1
ATOM 1349 N N . SER B 1 32 ? 0.067 7.512 -2.77 1 96.69 32 SER B N 1
ATOM 1350 C CA . SER B 1 32 ? -0.722 8.102 -3.842 1 96.69 32 SER B CA 1
ATOM 1351 C C . SER B 1 32 ? -2.062 7.395 -4.004 1 96.69 32 SER B C 1
ATOM 1353 O O . SER B 1 32 ? -3.053 8.016 -4.402 1 96.69 32 SER B O 1
ATOM 1355 N N . THR B 1 33 ? -2.143 6.156 -3.676 1 93.75 33 THR B N 1
ATOM 1356 C CA . THR B 1 33 ? -3.385 5.406 -3.816 1 93.75 33 THR B CA 1
ATOM 1357 C C . THR B 1 33 ? -4.402 5.844 -2.77 1 93.75 33 THR B C 1
ATOM 1359 O O . THR B 1 33 ? -5.598 5.555 -2.898 1 93.75 33 THR B O 1
ATOM 1362 N N . LEU B 1 34 ? -3.953 6.543 -1.772 1 93.62 34 LEU B N 1
ATOM 1363 C CA . LEU B 1 34 ? -4.828 6.938 -0.672 1 93.62 34 LEU B CA 1
ATOM 1364 C C . LEU B 1 34 ? -5.504 8.273 -0.963 1 93.62 34 LEU B C 1
ATOM 1366 O O . LEU B 1 34 ? -6.441 8.664 -0.264 1 93.62 34 LEU B O 1
ATOM 1370 N N . LYS B 1 35 ? -5.043 9.047 -1.933 1 93.5 35 LYS B N 1
ATOM 1371 C CA . LYS B 1 35 ? -5.586 10.359 -2.26 1 93.5 35 LYS B CA 1
ATOM 1372 C C . LYS B 1 35 ? -7.09 10.281 -2.525 1 93.5 35 LYS B C 1
ATOM 1374 O O . LYS B 1 35 ? -7.836 11.188 -2.154 1 93.5 35 LYS B O 1
ATOM 1379 N N . GLY B 1 36 ? -7.637 9.297 -2.904 1 87.31 36 GLY B N 1
ATOM 1380 C CA . GLY B 1 36 ? -9.062 9.148 -3.164 1 87.31 36 GLY B CA 1
ATOM 1381 C C . GLY B 1 36 ? -9.797 8.422 -2.053 1 87.31 36 GLY B C 1
ATOM 1382 O O . GLY B 1 36 ? -11 8.164 -2.164 1 87.31 36 GLY B O 1
ATOM 1383 N N . LYS B 1 37 ? -9.117 8.258 -0.966 1 91.38 37 LYS B N 1
ATOM 1384 C CA . LYS B 1 37 ? -9.68 7.457 0.117 1 91.38 37 LYS B CA 1
ATOM 1385 C C . LYS B 1 37 ? -9.539 8.172 1.458 1 91.38 37 LYS B C 1
ATOM 1387 O O . LYS B 1 37 ? -9.188 7.555 2.465 1 91.38 37 LYS B O 1
ATOM 1392 N N . LEU B 1 38 ? -9.766 9.5 1.431 1 92.88 38 LEU B N 1
ATOM 1393 C CA . LEU B 1 38 ? -9.523 10.328 2.605 1 92.88 38 LEU B CA 1
ATOM 1394 C C . LEU B 1 38 ? -10.492 9.977 3.73 1 92.88 38 LEU B C 1
ATOM 1396 O O . LEU B 1 38 ? -10.227 10.266 4.898 1 92.88 38 LEU B O 1
ATOM 1400 N N . GLY B 1 39 ? -11.617 9.266 3.408 1 91.5 39 GLY B N 1
ATOM 1401 C CA . GLY B 1 39 ? -12.57 8.812 4.402 1 91.5 39 GLY B CA 1
ATOM 1402 C C . GLY B 1 39 ? -12.008 7.754 5.332 1 91.5 39 GLY B C 1
ATOM 1403 O O . GLY B 1 39 ? -12.586 7.477 6.387 1 91.5 39 GLY B O 1
ATOM 1404 N N . LEU B 1 40 ? -10.969 7.203 4.984 1 88.38 40 LEU B N 1
ATOM 1405 C CA . LEU B 1 40 ? -10.32 6.172 5.789 1 88.38 40 LEU B CA 1
ATOM 1406 C C . LEU B 1 40 ? -9.555 6.789 6.949 1 88.38 40 LEU B C 1
ATOM 1408 O O . LEU B 1 40 ? -9.148 6.086 7.879 1 88.38 40 LEU B O 1
ATOM 1412 N N . PHE B 1 41 ? -9.391 8.141 6.957 1 92.75 41 PHE B N 1
ATOM 1413 C CA . PHE B 1 41 ? -8.469 8.75 7.902 1 92.75 41 PHE B CA 1
ATOM 1414 C C . PHE B 1 41 ? -9.211 9.273 9.125 1 92.75 41 PHE B C 1
ATOM 1416 O O . PHE B 1 41 ? -10.312 9.812 9.008 1 92.75 41 PHE B O 1
ATOM 1423 N N . ASN B 1 42 ? -8.734 9.031 10.219 1 92.38 42 ASN B N 1
ATOM 1424 C CA . ASN B 1 42 ? -8.938 9.781 11.453 1 92.38 42 ASN B CA 1
ATOM 1425 C C . ASN B 1 42 ? -7.625 10.375 11.969 1 92.38 42 ASN B C 1
ATOM 1427 O O . ASN B 1 42 ? -6.578 10.219 11.336 1 92.38 42 ASN B O 1
ATOM 1431 N N . LEU B 1 43 ? -7.609 11.016 13.047 1 92.75 43 LEU B N 1
ATOM 1432 C CA . LEU B 1 43 ? -6.445 11.734 13.547 1 92.75 43 LEU B CA 1
ATOM 1433 C C . LEU B 1 43 ? -5.293 10.773 13.828 1 92.75 43 LEU B C 1
ATOM 1435 O O . LEU B 1 43 ? -4.129 11.102 13.586 1 92.75 43 LEU B O 1
ATOM 1439 N N . ASP B 1 44 ? -5.648 9.664 14.328 1 92.12 44 ASP B N 1
ATOM 1440 C CA . ASP B 1 44 ? -4.625 8.68 14.656 1 92.12 44 ASP B CA 1
ATOM 1441 C C . ASP B 1 44 ? -3.926 8.18 13.391 1 92.12 44 ASP B C 1
ATOM 1443 O O . ASP B 1 44 ? -2.701 8.031 13.367 1 92.12 44 ASP B O 1
ATOM 1447 N N . ILE B 1 45 ? -4.711 7.922 12.344 1 93.56 45 ILE B N 1
ATOM 1448 C CA . ILE B 1 45 ? -4.156 7.457 11.078 1 93.56 45 ILE B CA 1
ATOM 1449 C C . ILE B 1 45 ? -3.322 8.562 10.438 1 93.56 45 ILE B C 1
ATOM 1451 O O . ILE B 1 45 ? -2.209 8.312 9.961 1 93.56 45 ILE B O 1
ATOM 1455 N N . PHE B 1 46 ? -3.9 9.719 10.516 1 96.38 46 PHE B N 1
ATOM 1456 C CA . PHE B 1 46 ? -3.152 10.867 10.016 1 96.38 46 PHE B CA 1
ATOM 1457 C C . PHE B 1 46 ? -1.813 10.992 10.734 1 96.38 46 PHE B C 1
ATOM 1459 O O . PHE B 1 46 ? -0.765 11.086 10.086 1 96.38 46 PHE B O 1
ATOM 1466 N N . SER B 1 47 ? -1.8 10.938 12 1 94.94 47 SER B N 1
ATOM 1467 C CA . SER B 1 47 ? -0.587 11.055 12.805 1 94.94 47 SER B CA 1
ATOM 1468 C C . SER B 1 47 ? 0.419 9.969 12.445 1 94.94 47 SER B C 1
ATOM 1470 O O . SER B 1 47 ? 1.619 10.234 12.344 1 94.94 47 SER B O 1
ATOM 1472 N N . SER B 1 48 ? -0.053 8.758 12.25 1 94.62 48 SER B N 1
ATOM 1473 C CA . SER B 1 48 ? 0.812 7.617 11.953 1 94.62 48 SER B CA 1
ATOM 1474 C C . SER B 1 48 ? 1.42 7.734 10.562 1 94.62 48 SER B C 1
ATOM 1476 O O . SER B 1 48 ? 2.477 7.16 10.289 1 94.62 48 SER B O 1
ATOM 1478 N N . LEU B 1 49 ? 0.795 8.484 9.648 1 96.88 49 LEU B N 1
ATOM 1479 C CA . LEU B 1 49 ? 1.237 8.625 8.266 1 96.88 49 LEU B CA 1
ATOM 1480 C C . LEU B 1 49 ? 2.309 9.703 8.148 1 96.88 49 LEU B C 1
ATOM 1482 O O . LEU B 1 49 ? 3.086 9.703 7.188 1 96.88 49 LEU B O 1
ATOM 1486 N N . LEU B 1 50 ? 2.402 10.562 9.125 1 97.25 50 LEU B N 1
ATOM 1487 C CA . LEU B 1 50 ? 3.232 11.766 9.047 1 97.25 50 LEU B CA 1
ATOM 1488 C C . LEU B 1 50 ? 4.699 11.398 8.859 1 97.25 50 LEU B C 1
ATOM 1490 O O . LEU B 1 50 ? 5.398 12.016 8.055 1 97.25 50 LEU B O 1
ATOM 1494 N N . PRO B 1 51 ? 5.16 10.383 9.516 1 96.31 51 PRO B N 1
ATOM 1495 C CA . PRO B 1 51 ? 6.562 10.023 9.297 1 96.31 51 PRO B CA 1
ATOM 1496 C C . PRO B 1 51 ? 6.836 9.57 7.863 1 96.31 51 PRO B C 1
ATOM 1498 O O . PRO B 1 51 ? 7.898 9.859 7.309 1 96.31 51 PRO B O 1
ATOM 1501 N N . VAL B 1 52 ? 5.918 8.852 7.281 1 97 52 VAL B N 1
ATOM 1502 C CA . VAL B 1 52 ? 6.062 8.422 5.895 1 97 52 VAL B CA 1
ATOM 1503 C C . VAL B 1 52 ? 6.105 9.641 4.977 1 97 52 VAL B C 1
ATOM 1505 O O . VAL B 1 52 ? 6.961 9.727 4.09 1 97 52 VAL B O 1
ATOM 1508 N N . LEU B 1 53 ? 5.258 10.578 5.254 1 98.38 53 LEU B N 1
ATOM 1509 C CA . LEU B 1 53 ? 5.195 11.781 4.438 1 98.38 53 LEU B CA 1
ATOM 1510 C C . LEU B 1 53 ? 6.461 12.617 4.609 1 98.38 53 LEU B C 1
ATOM 1512 O O . LEU B 1 53 ? 6.961 13.203 3.646 1 98.38 53 LEU B O 1
ATOM 1516 N N . ALA B 1 54 ? 6.957 12.672 5.844 1 97.62 54 ALA B N 1
ATOM 1517 C CA . ALA B 1 54 ? 8.219 13.375 6.082 1 97.62 54 ALA B CA 1
ATOM 1518 C C . ALA B 1 54 ? 9.352 12.75 5.273 1 97.62 54 ALA B C 1
ATOM 1520 O O . ALA B 1 54 ? 10.188 13.461 4.715 1 97.62 54 ALA B O 1
ATOM 1521 N N . GLY B 1 55 ? 9.336 11.484 5.215 1 97.25 55 GLY B N 1
ATOM 1522 C CA . GLY B 1 55 ? 10.328 10.789 4.41 1 97.25 55 GLY B CA 1
ATOM 1523 C C . GLY B 1 55 ? 10.25 11.141 2.936 1 97.25 55 GLY B C 1
ATOM 1524 O O . GLY B 1 55 ? 11.281 11.352 2.291 1 97.25 55 GLY B O 1
ATOM 1525 N N . LEU B 1 56 ? 9.117 11.219 2.422 1 98.12 56 LEU B N 1
ATOM 1526 C CA . LEU B 1 56 ? 8.922 11.562 1.018 1 98.12 56 LEU B CA 1
ATOM 1527 C C . LEU B 1 56 ? 9.359 12.992 0.742 1 98.12 56 LEU B C 1
ATOM 1529 O O . LEU B 1 56 ? 9.93 13.281 -0.316 1 98.12 56 LEU B O 1
ATOM 1533 N N . LEU B 1 57 ? 9.148 13.867 1.698 1 98.06 57 LEU B N 1
ATOM 1534 C CA . LEU B 1 57 ? 9.539 15.258 1.541 1 98.06 57 LEU B CA 1
ATOM 1535 C C . LEU B 1 57 ? 11.062 15.391 1.458 1 98.06 57 LEU B C 1
ATOM 1537 O O . LEU B 1 57 ? 11.578 16.312 0.82 1 98.06 57 LEU B O 1
ATOM 1541 N N . ASN B 1 58 ? 11.75 14.469 2.033 1 96.5 58 ASN B N 1
ATOM 1542 C CA . ASN B 1 58 ? 13.203 14.531 2.105 1 96.5 58 ASN B CA 1
ATOM 1543 C C . ASN B 1 58 ? 13.859 13.859 0.9 1 96.5 58 ASN B C 1
ATOM 1545 O O . ASN B 1 58 ? 15.086 13.852 0.779 1 96.5 58 ASN B O 1
ATOM 1549 N N . SER B 1 59 ? 13.047 13.359 0.026 1 96 59 SER B N 1
ATOM 1550 C CA . SER B 1 59 ? 13.555 12.742 -1.193 1 96 59 SER B CA 1
ATOM 1551 C C . SER B 1 59 ? 14.055 13.797 -2.178 1 96 59 SER B C 1
ATOM 1553 O O . SER B 1 59 ? 13.477 14.875 -2.287 1 96 59 SER B O 1
ATOM 1555 N N . LYS B 1 60 ? 15.047 13.477 -2.971 1 94.38 60 LYS B N 1
ATOM 1556 C CA . LYS B 1 60 ? 15.555 14.359 -4.012 1 94.38 60 LYS B CA 1
ATOM 1557 C C . LYS B 1 60 ? 14.656 14.344 -5.242 1 94.38 60 LYS B C 1
ATOM 1559 O O . LYS B 1 60 ? 14.711 15.25 -6.07 1 94.38 60 LYS B O 1
ATOM 1564 N N . THR B 1 61 ? 13.898 13.328 -5.336 1 96.31 61 THR B N 1
ATOM 1565 C CA . THR B 1 61 ? 12.992 13.188 -6.469 1 96.31 61 THR B CA 1
ATOM 1566 C C . THR B 1 61 ? 11.766 14.078 -6.293 1 96.31 61 THR B C 1
ATOM 1568 O O . THR B 1 61 ? 11.023 13.938 -5.312 1 96.31 61 THR B O 1
ATOM 1571 N N . GLU B 1 62 ? 11.453 14.891 -7.238 1 97.06 62 GLU B N 1
ATOM 1572 C CA . GLU B 1 62 ? 10.383 15.883 -7.145 1 97.06 62 GLU B CA 1
ATOM 1573 C C . GLU B 1 62 ? 9.023 15.211 -6.977 1 97.06 62 GLU B C 1
ATOM 1575 O O . GLU B 1 62 ? 8.188 15.672 -6.199 1 97.06 62 GLU B O 1
ATOM 1580 N N . ARG B 1 63 ? 8.828 14.133 -7.66 1 97.38 63 ARG B N 1
ATOM 1581 C CA . ARG B 1 63 ? 7.551 13.43 -7.605 1 97.38 63 ARG B CA 1
ATOM 1582 C C . ARG B 1 63 ? 7.223 12.992 -6.184 1 97.38 63 ARG B C 1
ATOM 1584 O O . ARG B 1 63 ? 6.07 13.055 -5.754 1 97.38 63 ARG B O 1
ATOM 1591 N N . HIS B 1 64 ? 8.227 12.547 -5.457 1 98.12 64 HIS B N 1
ATOM 1592 C CA . HIS B 1 64 ? 8.008 12.102 -4.086 1 98.12 64 HIS B CA 1
ATOM 1593 C C . HIS B 1 64 ? 7.508 13.242 -3.209 1 98.12 64 HIS B C 1
ATOM 1595 O O . HIS B 1 64 ? 6.539 13.078 -2.463 1 98.12 64 HIS B O 1
ATOM 1601 N N . ALA B 1 65 ? 8.133 14.375 -3.363 1 98.19 65 ALA B N 1
ATOM 1602 C CA . ALA B 1 65 ? 7.738 15.555 -2.6 1 98.19 65 ALA B CA 1
ATOM 1603 C C . ALA B 1 65 ? 6.316 15.992 -2.955 1 98.19 65 ALA B C 1
ATOM 1605 O O . ALA B 1 65 ? 5.523 16.328 -2.072 1 98.19 65 ALA B O 1
ATOM 1606 N N . ILE B 1 66 ? 5.988 15.898 -4.18 1 98.62 66 ILE B N 1
ATOM 1607 C CA . ILE B 1 66 ? 4.672 16.328 -4.648 1 98.62 66 ILE B CA 1
ATOM 1608 C C . ILE B 1 66 ? 3.594 15.43 -4.051 1 98.62 66 ILE B C 1
ATOM 1610 O O . ILE B 1 66 ? 2.57 15.914 -3.562 1 98.62 66 ILE B O 1
ATOM 1614 N N . VAL B 1 67 ? 3.812 14.148 -4.059 1 98.56 67 VAL B N 1
ATOM 1615 C CA . VAL B 1 67 ? 2.869 13.195 -3.486 1 98.56 67 VAL B CA 1
ATOM 1616 C C . VAL B 1 67 ? 2.643 13.516 -2.012 1 98.56 67 VAL B C 1
ATOM 1618 O O . VAL B 1 67 ? 1.501 13.562 -1.549 1 98.56 67 VAL B O 1
ATOM 1621 N N . ALA B 1 68 ? 3.701 13.773 -1.275 1 98.69 68 ALA B N 1
ATOM 1622 C CA . ALA B 1 68 ? 3.615 14.062 0.153 1 98.69 68 ALA B CA 1
ATOM 1623 C C . ALA B 1 68 ? 2.893 15.383 0.401 1 98.69 68 ALA B C 1
ATOM 1625 O O . ALA B 1 68 ? 2.037 15.477 1.285 1 98.69 68 ALA B O 1
ATOM 1626 N N . LEU B 1 69 ? 3.225 16.359 -0.419 1 98.69 69 LEU B N 1
ATOM 1627 C CA . LEU B 1 69 ? 2.65 17.688 -0.236 1 98.69 69 LEU B CA 1
ATOM 1628 C C . LEU B 1 69 ? 1.151 17.672 -0.516 1 98.69 69 LEU B C 1
ATOM 1630 O O . LEU B 1 69 ? 0.369 18.25 0.242 1 98.69 69 LEU B O 1
ATOM 1634 N N . GLU B 1 70 ? 0.811 17 -1.541 1 98.69 70 GLU B N 1
ATOM 1635 C CA . GLU B 1 70 ? -0.61 16.906 -1.861 1 98.69 70 GLU B CA 1
ATOM 1636 C C . GLU B 1 70 ? -1.379 16.172 -0.759 1 98.69 70 GLU B C 1
ATOM 1638 O O . GLU B 1 70 ? -2.457 16.625 -0.354 1 98.69 70 GLU B O 1
ATOM 1643 N N . MET B 1 71 ? -0.869 15.094 -0.277 1 98.44 71 MET B N 1
ATOM 1644 C CA . MET B 1 71 ? -1.501 14.336 0.798 1 98.44 71 MET B CA 1
ATOM 1645 C C . MET B 1 71 ? -1.606 15.172 2.068 1 98.44 71 MET B C 1
ATOM 1647 O O . MET B 1 71 ? -2.654 15.195 2.717 1 98.44 71 MET B O 1
ATOM 1651 N N . LEU B 1 72 ? -0.563 15.906 2.377 1 98.31 72 LEU B N 1
ATOM 1652 C CA . LEU B 1 72 ? -0.539 16.75 3.57 1 98.31 72 LEU B CA 1
ATOM 1653 C C . LEU B 1 72 ? -1.558 17.875 3.461 1 98.31 72 LEU B C 1
ATOM 1655 O O . LEU B 1 72 ? -2.277 18.156 4.418 1 98.31 72 LEU B O 1
ATOM 1659 N N . LEU B 1 73 ? -1.576 18.438 2.287 1 98.25 73 LEU B N 1
ATOM 1660 C CA . LEU B 1 73 ? -2.529 19.531 2.092 1 98.25 73 LEU B CA 1
ATOM 1661 C C . LEU B 1 73 ? -3.961 19.031 2.273 1 98.25 73 LEU B C 1
ATOM 1663 O O . LEU B 1 73 ? -4.758 19.672 2.959 1 98.25 73 LEU B O 1
ATOM 1667 N N . ASP B 1 74 ? -4.277 17.891 1.698 1 98.12 74 ASP B N 1
ATOM 1668 C CA . ASP B 1 74 ? -5.613 17.328 1.835 1 98.12 74 ASP B CA 1
ATOM 1669 C C . ASP B 1 74 ? -5.941 17.031 3.299 1 98.12 74 ASP B C 1
ATOM 1671 O O . ASP B 1 74 ? -7.027 17.375 3.775 1 98.12 74 ASP B O 1
ATOM 1675 N N . LEU B 1 75 ? -5.055 16.469 4.035 1 97.75 75 LEU B N 1
ATOM 1676 C CA . LEU B 1 75 ? -5.324 16.031 5.398 1 97.75 75 LEU B CA 1
ATOM 1677 C C . LEU B 1 75 ? -5.352 17.219 6.359 1 97.75 75 LEU B C 1
ATOM 1679 O O . LEU B 1 75 ? -6.102 17.203 7.34 1 97.75 75 LEU B O 1
ATOM 1683 N N . ILE B 1 76 ? -4.574 18.219 6.043 1 97.31 76 ILE B N 1
ATOM 1684 C CA . ILE B 1 76 ? -4.59 19.422 6.871 1 97.31 76 ILE B CA 1
ATOM 1685 C C . ILE B 1 76 ? -5.914 20.156 6.695 1 97.31 76 ILE B C 1
ATOM 1687 O O . ILE B 1 76 ? -6.453 20.719 7.652 1 97.31 76 ILE B O 1
ATOM 1691 N N . LYS B 1 77 ? -6.395 20.094 5.516 1 96.44 77 LYS B N 1
ATOM 1692 C CA . LYS B 1 77 ? -7.703 20.703 5.281 1 96.44 77 LYS B CA 1
ATOM 1693 C C . LYS B 1 77 ? -8.781 20 6.102 1 96.44 77 LYS B C 1
ATOM 1695 O O . LYS B 1 77 ? -9.711 20.641 6.605 1 96.44 77 LYS B O 1
ATOM 1700 N N . ILE B 1 78 ? -8.656 18.781 6.273 1 97.06 78 ILE B N 1
ATOM 1701 C CA . ILE B 1 78 ? -9.656 17.969 6.953 1 97.06 78 ILE B CA 1
ATOM 1702 C C . ILE B 1 78 ? -9.453 18.062 8.461 1 97.06 78 ILE B C 1
ATOM 1704 O O . ILE B 1 78 ? -10.406 18.297 9.211 1 97.06 78 ILE B O 1
ATOM 1708 N N . PHE B 1 79 ? -8.258 17.922 8.938 1 96.56 79 PHE B N 1
ATOM 1709 C CA . PHE B 1 79 ? -8.031 17.719 10.359 1 96.56 79 PHE B CA 1
ATOM 1710 C C . PHE B 1 79 ? -7.488 18.984 11.008 1 96.56 79 PHE B C 1
ATOM 1712 O O . PHE B 1 79 ? -7.473 19.109 12.234 1 96.56 79 PHE B O 1
ATOM 1719 N N . GLY B 1 80 ? -7.043 19.938 10.203 1 95.62 80 GLY B N 1
ATOM 1720 C CA . GLY B 1 80 ? -6.473 21.172 10.711 1 95.62 80 GLY B CA 1
ATOM 1721 C C . GLY B 1 80 ? -7.395 21.906 11.664 1 95.62 80 GLY B C 1
ATOM 1722 O O . GLY B 1 80 ? -6.996 22.25 12.781 1 95.62 80 GLY B O 1
ATOM 1723 N N . PRO B 1 81 ? -8.609 22.125 11.281 1 94.75 81 PRO B N 1
ATOM 1724 C CA . PRO B 1 81 ? -9.539 22.859 12.141 1 94.75 81 PRO B CA 1
ATOM 1725 C C . PRO B 1 81 ? -9.727 22.203 13.508 1 94.75 81 PRO B C 1
ATOM 1727 O O . PRO B 1 81 ? -9.734 22.891 14.531 1 94.75 81 PRO B O 1
ATOM 1730 N N . VAL B 1 82 ? -9.844 20.859 13.523 1 94.5 82 VAL B N 1
ATOM 1731 C CA . VAL B 1 82 ? -10.055 20.156 14.789 1 94.5 82 VAL B CA 1
ATOM 1732 C C . VAL B 1 82 ? -8.805 20.266 15.656 1 94.5 82 VAL B C 1
ATOM 1734 O O . VAL B 1 82 ? -8.898 20.453 16.875 1 94.5 82 VAL B O 1
ATOM 1737 N N . ILE B 1 83 ? -7.695 20.156 15.031 1 95.25 83 ILE B N 1
ATOM 1738 C CA . ILE B 1 83 ? -6.441 20.297 15.758 1 95.25 83 ILE B CA 1
ATOM 1739 C C . ILE B 1 83 ? -6.344 21.703 16.359 1 95.25 83 ILE B C 1
ATOM 1741 O O . ILE B 1 83 ? -6.086 21.859 17.547 1 95.25 83 ILE B O 1
ATOM 1745 N N . HIS B 1 84 ? -6.652 22.625 15.57 1 93.56 84 HIS B N 1
ATOM 1746 C CA . HIS B 1 84 ? -6.57 24.016 15.984 1 93.56 84 HIS B CA 1
ATOM 1747 C C . HIS B 1 84 ? -7.551 24.312 17.125 1 93.56 84 HIS B C 1
ATOM 1749 O O . HIS B 1 84 ? -7.164 24.875 18.156 1 93.56 84 HIS B O 1
ATOM 1755 N N . SER B 1 85 ? -8.797 23.969 16.953 1 93.25 85 SER B N 1
ATOM 1756 C CA . SER B 1 85 ? -9.828 24.281 17.938 1 93.25 85 SER B CA 1
ATOM 1757 C C . SER B 1 85 ? -9.547 23.578 19.266 1 93.25 85 SER B C 1
ATOM 1759 O O . SER B 1 85 ? -9.773 24.156 20.328 1 93.25 85 SER B O 1
ATOM 1761 N N . THR B 1 86 ? -9.062 22.359 19.203 1 93 86 THR B N 1
ATOM 1762 C CA . THR B 1 86 ? -8.781 21.594 20.422 1 93 86 THR B CA 1
ATOM 1763 C C . THR B 1 86 ? -7.621 22.219 21.188 1 93 86 THR B C 1
ATOM 1765 O O . THR B 1 86 ? -7.691 22.375 22.406 1 93 86 THR B O 1
ATOM 1768 N N . LEU B 1 87 ? -6.617 22.609 20.5 1 90.94 87 LEU B N 1
ATOM 1769 C CA . LEU B 1 87 ? -5.414 23.125 21.141 1 90.94 87 LEU B CA 1
ATOM 1770 C C . LEU B 1 87 ? -5.648 24.547 21.656 1 90.94 87 LEU B C 1
ATOM 1772 O O . LEU B 1 87 ? -4.992 24.984 22.609 1 90.94 87 LEU B O 1
ATOM 1776 N N . SER B 1 88 ? -6.586 25.266 21.031 1 89.56 88 SER B N 1
ATOM 1777 C CA . SER B 1 88 ? -6.852 26.641 21.422 1 89.56 88 SER B CA 1
ATOM 1778 C C . SER B 1 88 ? -7.871 26.719 22.547 1 89.56 88 SER B C 1
ATOM 1780 O O . SER B 1 88 ? -8.109 27.797 23.109 1 89.56 88 SER B O 1
ATOM 1782 N N . SER B 1 89 ? -8.539 25.688 22.75 1 86.31 89 SER B N 1
ATOM 1783 C CA . SER B 1 89 ? -9.594 25.688 23.766 1 86.31 89 SER B CA 1
ATOM 1784 C C . SER B 1 89 ? -9.008 25.672 25.172 1 86.31 89 SER B C 1
ATOM 1786 O O . SER B 1 89 ? -7.926 25.125 25.406 1 86.31 89 SER B O 1
ATOM 1788 N N . SER B 1 90 ? -9.57 26.422 26.062 1 77.12 90 SER B N 1
ATOM 1789 C CA . SER B 1 90 ? -9.195 26.453 27.469 1 77.12 90 SER B CA 1
ATOM 1790 C C . SER B 1 90 ? -9.445 25.109 28.156 1 77.12 90 SER B C 1
ATOM 1792 O O . SER B 1 90 ? -10.328 24.359 27.734 1 77.12 90 SER B O 1
ATOM 1794 N N . SER B 1 91 ? -8.453 24.75 28.953 1 71.44 91 SER B N 1
ATOM 1795 C CA . SER B 1 91 ? -8.523 23.5 29.688 1 71.44 91 SER B CA 1
ATOM 1796 C C . SER B 1 91 ? -9.883 23.312 30.328 1 71.44 91 SER B C 1
ATOM 1798 O O . SER B 1 91 ? -10.422 24.25 30.938 1 71.44 91 SER B O 1
ATOM 1800 N N . PRO B 1 92 ? -10.656 22.281 29.812 1 63.84 92 PRO B N 1
ATOM 1801 C CA . PRO B 1 92 ? -11.945 22.062 30.469 1 63.84 92 PRO B CA 1
ATOM 1802 C C . PRO B 1 92 ? -11.844 22.094 32 1 63.84 92 PRO B C 1
ATOM 1804 O O . PRO B 1 92 ? -10.812 21.719 32.562 1 63.84 92 PRO B O 1
ATOM 1807 N N . VAL B 1 93 ? -12.828 22.797 32.625 1 68.25 93 VAL B N 1
ATOM 1808 C CA . VAL B 1 93 ? -13.031 22.719 34.062 1 68.25 93 VAL B CA 1
ATOM 1809 C C . VAL B 1 93 ? -13.555 21.328 34.438 1 68.25 93 VAL B C 1
ATOM 1811 O O . VAL B 1 93 ? -14.477 20.812 33.812 1 68.25 93 VAL B O 1
ATOM 1814 N N . GLY B 1 94 ? -12.773 20.578 35.25 1 74.88 94 GLY B N 1
ATOM 1815 C CA . GLY B 1 94 ? -13.125 19.25 35.719 1 74.88 94 GLY B CA 1
ATOM 1816 C C . GLY B 1 94 ? -12.445 18.141 34.906 1 74.88 94 GLY B C 1
ATOM 1817 O O . GLY B 1 94 ? -11.547 18.406 34.125 1 74.88 94 GLY B O 1
ATOM 1818 N N . VAL B 1 95 ? -12.844 16.953 35.375 1 76.5 95 VAL B N 1
ATOM 1819 C CA . VAL B 1 95 ? -12.227 15.789 34.75 1 76.5 95 VAL B CA 1
ATOM 1820 C C . VAL B 1 95 ? -13.086 15.328 33.562 1 76.5 95 VAL B C 1
ATOM 1822 O O . VAL B 1 95 ? -14.203 14.844 33.75 1 76.5 95 VAL B O 1
ATOM 1825 N N . ASP B 1 96 ? -12.711 15.82 32.25 1 88.31 96 ASP B N 1
ATOM 1826 C CA . ASP B 1 96 ? -13.32 15.312 31.016 1 88.31 96 ASP B CA 1
ATOM 1827 C C . ASP B 1 96 ? -12.344 14.422 30.25 1 88.31 96 ASP B C 1
ATOM 1829 O O . ASP B 1 96 ? -11.539 14.922 29.469 1 88.31 96 ASP B O 1
ATOM 1833 N N . LEU B 1 97 ? -12.43 13.211 30.5 1 90.56 97 LEU B N 1
ATOM 1834 C CA . LEU B 1 97 ? -11.492 12.242 29.938 1 90.56 97 LEU B CA 1
ATOM 1835 C C . LEU B 1 97 ? -11.523 12.289 28.406 1 90.56 97 LEU B C 1
ATOM 1837 O O . LEU B 1 97 ? -10.492 12.125 27.75 1 90.56 97 LEU B O 1
ATOM 1841 N N . GLN B 1 98 ? -12.641 12.414 27.844 1 89.44 98 GLN B N 1
ATOM 1842 C CA . GLN B 1 98 ? -12.766 12.477 26.391 1 89.44 98 GLN B CA 1
ATOM 1843 C C . GLN B 1 98 ? -12.039 13.695 25.828 1 89.44 98 GLN B C 1
ATOM 1845 O O . GLN B 1 98 ? -11.336 13.586 24.812 1 89.44 98 GLN B O 1
ATOM 1850 N N . ALA B 1 99 ? -12.25 14.758 26.578 1 88.81 99 ALA B N 1
ATOM 1851 C CA . ALA B 1 9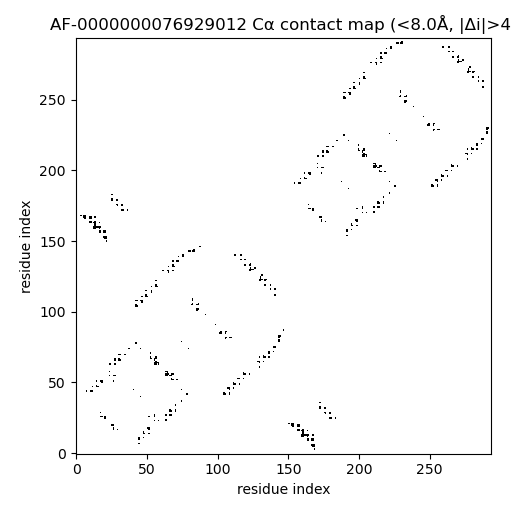9 ? -11.578 15.984 26.156 1 88.81 99 ALA B CA 1
ATOM 1852 C C . ALA B 1 99 ? -10.062 15.859 26.297 1 88.81 99 ALA B C 1
ATOM 1854 O O . ALA B 1 99 ? -9.305 16.344 25.453 1 88.81 99 ALA B O 1
ATOM 1855 N N . GLU B 1 100 ? -9.688 15.195 27.281 1 91.38 100 GLU B N 1
ATOM 1856 C CA . GLU B 1 100 ? -8.258 15.016 27.516 1 91.38 100 GLU B CA 1
ATOM 1857 C C . GLU B 1 100 ? -7.637 14.094 26.469 1 91.38 100 GLU B C 1
ATOM 1859 O O . GLU B 1 100 ? -6.523 14.352 26 1 91.38 100 GLU B O 1
ATOM 1864 N N . GLN B 1 101 ? -8.281 13.109 26.109 1 91.75 101 GLN B N 1
ATOM 1865 C CA . GLN B 1 101 ? -7.809 12.188 25.078 1 91.75 101 GLN B CA 1
ATOM 1866 C C . GLN B 1 101 ? -7.723 12.883 23.719 1 91.75 101 GLN B C 1
ATOM 1868 O O . GLN B 1 101 ? -6.766 12.672 22.969 1 91.75 101 GLN B O 1
ATOM 1873 N N . ARG B 1 102 ? -8.688 13.711 23.469 1 91.81 102 ARG B N 1
ATOM 1874 C CA . ARG B 1 102 ? -8.664 14.477 22.219 1 91.81 102 ARG B CA 1
ATOM 1875 C C . ARG B 1 102 ? -7.469 15.422 22.188 1 91.81 102 ARG B C 1
ATOM 1877 O O . ARG B 1 102 ? -6.785 15.516 21.172 1 91.81 102 ARG B O 1
ATOM 1884 N N . LEU B 1 103 ? -7.293 15.984 23.297 1 92.75 103 LEU B N 1
ATOM 1885 C CA . LEU B 1 103 ? -6.172 16.906 23.406 1 92.75 103 LEU B CA 1
ATOM 1886 C C . LEU B 1 103 ? -4.848 16.188 23.188 1 92.75 103 LEU B C 1
ATOM 1888 O O . LEU B 1 103 ? -3.967 16.688 22.484 1 92.75 103 LEU B O 1
ATOM 1892 N N . GLN B 1 104 ? -4.73 15.062 23.75 1 94.06 104 GLN B N 1
ATOM 1893 C CA . GLN B 1 104 ? -3.504 14.281 23.609 1 94.06 104 GLN B CA 1
ATOM 1894 C C . GLN B 1 104 ? -3.258 13.898 22.156 1 94.06 104 GLN B C 1
ATOM 1896 O O . GLN B 1 104 ? -2.139 14.023 21.656 1 94.06 104 GLN B O 1
ATOM 1901 N N . ARG B 1 105 ? -4.273 13.484 21.438 1 93.5 105 ARG B N 1
ATOM 1902 C CA . ARG B 1 105 ? -4.156 13.086 20.047 1 93.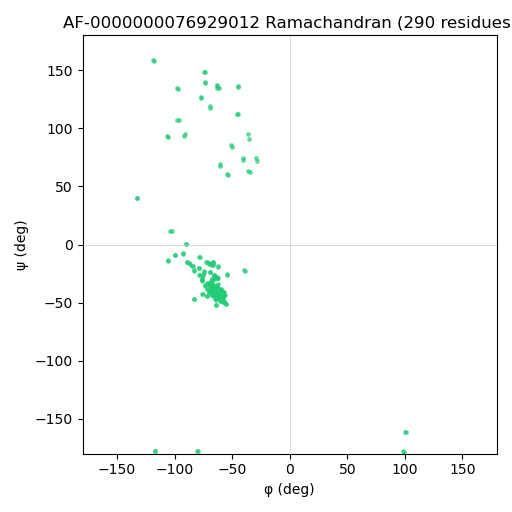5 105 ARG B CA 1
ATOM 1903 C C . ARG B 1 105 ? -3.791 14.281 19.156 1 93.5 105 ARG B C 1
ATOM 1905 O O . ARG B 1 105 ? -2.914 14.18 18.297 1 93.5 105 ARG B O 1
ATOM 1912 N N . CYS B 1 106 ? -4.438 15.352 19.5 1 94.69 106 CYS B N 1
ATOM 1913 C CA . CYS B 1 106 ? -4.16 16.562 18.734 1 94.69 106 CYS B CA 1
ATOM 1914 C C . CYS B 1 106 ? -2.744 17.047 18.984 1 94.69 106 CYS B C 1
ATOM 1916 O O . CYS B 1 106 ? -2.059 17.5 18.062 1 94.69 106 CYS B O 1
ATOM 1918 N N . THR B 1 107 ? -2.369 16.969 20.25 1 93.38 107 THR B N 1
ATOM 1919 C CA . THR B 1 107 ? -1.022 17.406 20.609 1 93.38 107 THR B CA 1
ATOM 1920 C C . THR B 1 107 ? 0.025 16.531 19.906 1 93.38 107 THR B C 1
ATOM 1922 O O . THR B 1 107 ? 1.021 17.047 19.406 1 93.38 107 THR B O 1
ATOM 1925 N N . ARG B 1 108 ? -0.19 15.258 19.859 1 93.25 108 ARG B N 1
ATOM 1926 C CA . ARG B 1 108 ? 0.708 14.336 19.172 1 93.25 108 ARG B CA 1
ATOM 1927 C C . ARG B 1 108 ? 0.812 14.672 17.688 1 93.25 108 ARG B C 1
ATOM 1929 O O . ARG B 1 108 ? 1.913 14.742 17.141 1 93.25 108 ARG B O 1
ATOM 1936 N N . CYS B 1 109 ? -0.275 14.852 17.062 1 95.25 109 CYS B N 1
ATOM 1937 C CA . CYS B 1 109 ? -0.294 15.203 15.648 1 95.25 109 CYS B CA 1
ATOM 1938 C C . CYS B 1 109 ? 0.427 16.516 15.398 1 95.25 109 CYS B C 1
ATOM 1940 O O . CYS B 1 109 ? 1.241 16.625 14.477 1 95.25 109 CYS B O 1
ATOM 1942 N N . PHE B 1 110 ? 0.14 17.438 16.297 1 93.75 110 PHE B N 1
ATOM 1943 C CA . PHE B 1 110 ? 0.739 18.766 16.156 1 93.75 110 PHE B CA 1
ATOM 1944 C C . PHE B 1 110 ? 2.258 18.688 16.25 1 93.75 110 PHE B C 1
ATOM 1946 O O . PHE B 1 110 ? 2.969 19.328 15.484 1 93.75 110 PHE B O 1
ATOM 1953 N N . ASN B 1 111 ? 2.738 17.906 17.172 1 93.5 111 ASN B N 1
ATOM 1954 C CA . ASN B 1 111 ? 4.18 17.734 17.344 1 93.5 111 ASN B CA 1
ATOM 1955 C C . ASN B 1 111 ? 4.816 17.156 16.078 1 93.5 111 ASN B C 1
ATOM 1957 O O . ASN B 1 111 ? 5.891 17.594 15.664 1 93.5 111 ASN B O 1
ATOM 1961 N N . HIS B 1 112 ? 4.188 16.25 15.398 1 93.56 112 HIS B N 1
ATOM 1962 C CA . HIS B 1 112 ? 4.68 15.68 14.148 1 93.56 112 HIS B CA 1
ATOM 1963 C C . HIS B 1 112 ? 4.633 16.703 13.016 1 93.56 112 HIS B C 1
ATOM 1965 O O . HIS B 1 112 ? 5.523 16.734 12.172 1 93.56 112 HIS B O 1
ATOM 1971 N N . LEU B 1 113 ? 3.635 17.578 13.055 1 95.75 113 LEU B N 1
ATOM 1972 C CA . LEU B 1 113 ? 3.492 18.609 12.031 1 95.75 113 LEU B CA 1
ATOM 1973 C C . LEU B 1 113 ? 4.621 19.625 12.117 1 95.75 113 LEU B C 1
ATOM 1975 O O . LEU B 1 113 ? 5.047 20.172 11.102 1 95.75 113 LEU B O 1
ATOM 1979 N N . GLN B 1 114 ? 5.09 19.781 13.344 1 92.31 114 GLN B N 1
ATOM 1980 C CA . GLN B 1 114 ? 6.234 20.672 13.5 1 92.31 114 GLN B CA 1
ATOM 1981 C C . GLN B 1 114 ? 7.453 20.156 12.75 1 92.31 114 GLN B C 1
ATOM 1983 O O . GLN B 1 114 ? 8.203 20.922 12.141 1 92.31 114 GLN B O 1
ATOM 1988 N N . LYS B 1 115 ? 7.598 18.891 12.758 1 93.62 115 LYS B N 1
ATOM 1989 C CA . LYS B 1 115 ? 8.688 18.266 12.016 1 93.62 115 LYS B CA 1
ATOM 1990 C C . LYS B 1 115 ? 8.484 18.406 10.508 1 93.62 115 LYS B C 1
ATOM 1992 O O . LYS B 1 115 ? 9.445 18.562 9.758 1 93.62 115 LYS B O 1
ATOM 1997 N N . ILE B 1 116 ? 7.277 18.422 10.094 1 97.25 116 ILE B N 1
ATOM 1998 C CA . ILE B 1 116 ? 6.93 18.625 8.688 1 97.25 116 ILE B CA 1
ATOM 1999 C C . ILE B 1 116 ? 7.332 20.031 8.258 1 97.25 116 ILE B C 1
ATOM 2001 O O . ILE B 1 116 ? 7.871 20.219 7.164 1 97.25 116 ILE B O 1
ATOM 2005 N N . VAL B 1 117 ? 7.082 20.984 9.117 1 95.62 117 VAL B N 1
ATOM 2006 C CA . VAL B 1 117 ? 7.434 22.359 8.805 1 95.62 117 VAL B CA 1
ATOM 2007 C C . VAL B 1 117 ? 8.93 22.469 8.531 1 95.62 117 VAL B C 1
ATOM 2009 O O . VAL B 1 117 ? 9.359 23.141 7.594 1 95.62 117 VAL B O 1
ATOM 2012 N N . GLN B 1 118 ? 9.664 21.781 9.312 1 95.06 118 GLN B N 1
ATOM 2013 C CA . GLN B 1 118 ? 11.109 21.781 9.125 1 95.06 118 GLN B CA 1
ATOM 2014 C C . GLN B 1 118 ? 11.5 21.141 7.797 1 95.06 118 GLN B C 1
ATOM 2016 O O . GLN B 1 118 ? 12.383 21.641 7.094 1 95.06 118 GLN B O 1
ATOM 2021 N N . ALA B 1 119 ? 10.828 20.109 7.473 1 96.06 119 ALA B N 1
ATOM 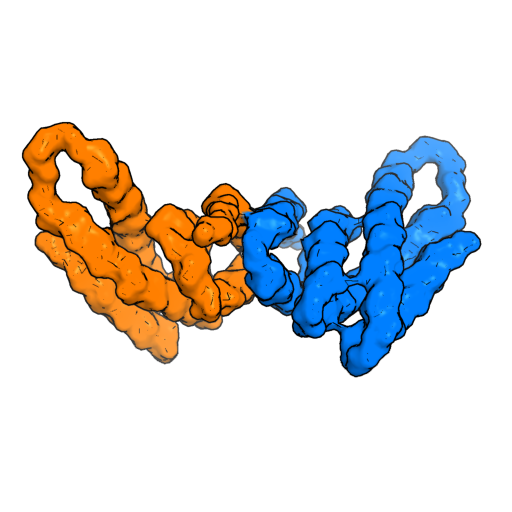2022 C CA . ALA B 1 119 ? 11.125 19.359 6.246 1 96.06 119 ALA B CA 1
ATOM 2023 C C . ALA B 1 119 ? 10.719 20.172 5.016 1 96.06 119 ALA B C 1
ATOM 2025 O O . ALA B 1 119 ? 11.188 19.891 3.908 1 96.06 119 ALA B O 1
ATOM 2026 N N . LEU B 1 120 ? 9.906 21.203 5.168 1 96.56 120 LEU B N 1
ATOM 2027 C CA . LEU B 1 120 ? 9.391 22 4.062 1 96.56 120 LEU B CA 1
ATOM 2028 C C . LEU B 1 120 ? 10.398 23.062 3.637 1 96.56 120 LEU B C 1
ATOM 2030 O O . LEU B 1 120 ? 10.344 23.562 2.512 1 96.56 120 LEU B O 1
ATOM 2034 N N . GLN B 1 121 ? 11.234 23.359 4.539 1 96.06 121 GLN B N 1
ATOM 2035 C CA . GLN B 1 121 ? 12.086 24.531 4.355 1 96.06 121 GLN B CA 1
ATOM 2036 C C . GLN B 1 121 ? 12.914 24.406 3.08 1 96.06 121 GLN B C 1
ATOM 2038 O O . GLN B 1 121 ? 12.906 25.312 2.244 1 96.06 121 GLN B O 1
ATOM 2043 N N . PRO B 1 122 ? 13.578 23.297 2.855 1 97 122 PRO B N 1
ATOM 2044 C CA . PRO B 1 122 ? 14.359 23.172 1.624 1 97 122 PRO B CA 1
ATOM 2045 C C . PRO B 1 122 ? 13.492 23.172 0.369 1 97 122 PRO B C 1
ATOM 2047 O O . PRO B 1 122 ? 13.93 23.625 -0.692 1 97 122 PRO B O 1
ATOM 2050 N N . LEU B 1 123 ? 12.266 22.734 0.488 1 97.25 123 LEU B N 1
ATOM 2051 C CA . LEU B 1 123 ? 11.367 22.641 -0.659 1 97.25 123 LEU B CA 1
ATOM 2052 C C . LEU B 1 123 ? 10.883 24.016 -1.09 1 97.25 123 LEU B C 1
ATOM 2054 O O . LEU B 1 123 ? 10.703 24.266 -2.283 1 97.25 123 LEU B O 1
ATOM 2058 N N . MET B 1 124 ? 10.711 24.812 -0.11 1 97 124 MET B N 1
ATOM 2059 C CA . MET B 1 124 ? 10.203 26.156 -0.387 1 97 124 MET B CA 1
ATOM 2060 C C . MET B 1 124 ? 11.242 26.984 -1.135 1 97 124 MET B C 1
ATOM 2062 O O . MET B 1 124 ? 10.906 28.016 -1.74 1 97 124 MET B O 1
ATOM 2066 N N . MET B 1 125 ? 12.484 26.469 -1.069 1 95.12 125 MET B N 1
ATOM 2067 C CA . MET B 1 125 ? 13.578 27.172 -1.719 1 95.12 125 MET B CA 1
ATOM 2068 C C . MET B 1 125 ? 13.797 26.672 -3.139 1 95.12 125 MET B C 1
ATOM 2070 O O . MET B 1 125 ? 14.594 27.234 -3.893 1 95.12 125 MET B O 1
ATOM 2074 N N . ARG B 1 126 ? 13.125 25.625 -3.502 1 93.5 126 ARG B N 1
ATOM 2075 C CA . ARG B 1 126 ? 13.195 25.094 -4.855 1 93.5 126 ARG B CA 1
ATOM 2076 C C . ARG B 1 126 ? 12.305 25.891 -5.809 1 93.5 126 ARG B C 1
ATOM 2078 O O . ARG B 1 126 ? 11.953 27.031 -5.523 1 93.5 126 ARG B O 1
ATOM 2085 N N . SER B 1 127 ? 12.281 25.438 -7.047 1 92.62 127 SER B N 1
ATOM 2086 C CA . SER B 1 127 ? 11.375 26 -8.039 1 92.62 127 SER B CA 1
ATOM 2087 C C . SER B 1 127 ? 10.391 24.969 -8.547 1 92.62 127 SER B C 1
ATOM 2089 O O . SER B 1 127 ? 10.539 23.781 -8.281 1 92.62 127 SER B O 1
ATOM 2091 N N . GLY B 1 128 ? 9.281 25.484 -9.078 1 94.88 128 GLY B N 1
ATOM 2092 C CA . GLY B 1 128 ? 8.352 24.562 -9.734 1 94.88 128 GLY B CA 1
ATOM 2093 C C . GLY B 1 128 ? 7.168 24.203 -8.867 1 94.88 128 GLY B C 1
ATOM 2094 O O . GLY B 1 128 ? 6.816 24.938 -7.941 1 94.88 128 GLY B O 1
ATOM 2095 N N . GLN B 1 129 ? 6.566 23.156 -9.234 1 97.19 129 GLN B N 1
ATOM 2096 C CA . GLN B 1 129 ? 5.312 22.75 -8.617 1 97.19 129 GLN B CA 1
ATOM 2097 C C . GLN B 1 129 ? 5.52 22.375 -7.148 1 97.19 129 GLN B C 1
ATOM 2099 O O . GLN B 1 129 ? 4.699 22.719 -6.293 1 97.19 129 GLN B O 1
ATOM 2104 N N . SER B 1 130 ? 6.594 21.703 -6.844 1 97.31 130 SER B N 1
ATOM 2105 C CA . SER B 1 130 ? 6.84 21.297 -5.461 1 97.31 130 SER B CA 1
ATOM 2106 C C . SER B 1 130 ? 7.012 22.516 -4.555 1 97.31 130 SER B C 1
ATOM 2108 O O . SER B 1 130 ? 6.535 22.531 -3.42 1 97.31 130 SER B O 1
ATOM 2110 N N . ALA B 1 131 ? 7.652 23.516 -5.055 1 97.69 131 ALA B N 1
ATOM 2111 C CA . ALA B 1 131 ? 7.855 24.734 -4.281 1 97.69 131 ALA B CA 1
ATOM 2112 C C . ALA B 1 131 ? 6.531 25.453 -4.016 1 97.69 131 ALA B C 1
ATOM 2114 O O . ALA B 1 131 ? 6.293 25.938 -2.906 1 97.69 131 ALA B O 1
ATOM 2115 N N . GLN B 1 132 ? 5.703 25.453 -5.016 1 98.12 132 GLN B N 1
ATOM 2116 C CA . GLN B 1 132 ? 4.391 26.078 -4.867 1 98.12 132 GLN B CA 1
ATOM 2117 C C . GLN B 1 132 ? 3.547 25.344 -3.83 1 98.12 132 GLN B C 1
ATOM 2119 O O . GLN B 1 132 ? 2.941 25.969 -2.959 1 98.12 132 GLN B O 1
ATOM 2124 N N . LEU B 1 133 ? 3.512 24.125 -3.926 1 98.56 133 LEU B N 1
ATOM 2125 C CA . LEU B 1 133 ? 2.762 23.312 -2.973 1 98.56 133 LEU B CA 1
ATOM 2126 C C . LEU B 1 133 ? 3.326 23.469 -1.565 1 98.56 133 LEU B C 1
ATOM 2128 O O . LEU B 1 133 ? 2.57 23.547 -0.594 1 98.56 133 LEU B O 1
ATOM 2132 N N . ALA B 1 134 ? 4.609 23.5 -1.466 1 98.38 134 ALA B N 1
ATOM 2133 C CA . ALA B 1 134 ? 5.266 23.672 -0.171 1 98.38 134 ALA B CA 1
ATOM 2134 C C . ALA B 1 134 ? 4.891 25 0.468 1 98.38 134 ALA B C 1
ATOM 2136 O O . ALA B 1 134 ? 4.641 25.078 1.674 1 98.38 134 ALA B O 1
ATOM 2137 N N . GLN B 1 135 ? 4.852 25.969 -0.34 1 97.69 135 GLN B N 1
ATOM 2138 C CA . GLN B 1 135 ? 4.465 27.281 0.166 1 97.69 135 GLN B CA 1
ATOM 2139 C C . GLN B 1 135 ? 3.014 27.281 0.645 1 97.69 135 GLN B C 1
ATOM 2141 O O . GLN B 1 135 ? 2.705 27.828 1.705 1 97.69 135 GLN B O 1
ATOM 2146 N N . GLU B 1 136 ? 2.217 26.688 -0.156 1 98 136 GLU B N 1
ATOM 2147 C CA . GLU B 1 136 ? 0.812 26.562 0.226 1 98 136 GLU B CA 1
ATOM 2148 C C . GLU B 1 136 ? 0.656 25.828 1.546 1 98 136 GLU B C 1
ATOM 2150 O O . GLU B 1 136 ? -0.083 26.266 2.43 1 98 136 GLU B O 1
ATOM 2155 N N . LEU B 1 137 ? 1.33 24.781 1.682 1 98 137 LEU B N 1
ATOM 2156 C CA . LEU B 1 137 ? 1.266 24 2.906 1 98 137 LEU B CA 1
ATOM 2157 C C . LEU B 1 137 ? 1.801 24.781 4.094 1 98 137 LEU B C 1
ATOM 2159 O O . LEU B 1 137 ? 1.216 24.75 5.18 1 98 137 LEU B O 1
ATOM 2163 N N . ASN B 1 138 ? 2.877 25.469 3.863 1 96.81 138 ASN B N 1
ATOM 2164 C CA . ASN B 1 138 ? 3.463 26.281 4.922 1 96.81 138 ASN B CA 1
ATOM 2165 C C . ASN B 1 138 ? 2.473 27.312 5.445 1 96.81 138 ASN B C 1
ATOM 2167 O O . ASN B 1 138 ? 2.348 27.5 6.656 1 96.81 138 ASN B O 1
ATOM 2171 N N . MET B 1 139 ? 1.805 27.922 4.574 1 95.69 139 MET B N 1
ATOM 2172 C CA . MET B 1 139 ? 0.804 28.906 4.965 1 95.69 139 MET B CA 1
ATOM 2173 C C . MET B 1 139 ? -0.315 28.266 5.773 1 95.69 139 MET B C 1
ATOM 2175 O O . MET B 1 139 ? -0.728 28.797 6.805 1 95.69 139 MET B O 1
ATOM 2179 N N . SER B 1 140 ? -0.765 27.156 5.336 1 95.31 140 SER B N 1
ATOM 2180 C CA . SER B 1 140 ? -1.838 26.453 6.023 1 95.31 140 SER B CA 1
ATOM 2181 C C . SER B 1 140 ? -1.417 26.047 7.43 1 95.31 140 SER B C 1
ATOM 2183 O O . SER B 1 140 ? -2.209 26.125 8.367 1 95.31 140 SER B O 1
ATOM 2185 N N . LEU B 1 141 ? -0.181 25.625 7.574 1 95.19 141 LEU B N 1
ATOM 2186 C CA . LEU B 1 141 ? 0.327 25.172 8.867 1 95.19 141 LEU B CA 1
ATOM 2187 C C . LEU B 1 141 ? 0.518 26.359 9.812 1 95.19 141 LEU B C 1
ATOM 2189 O O . LEU B 1 141 ? 0.312 26.219 11.023 1 95.19 141 LEU B O 1
ATOM 2193 N N . GLN B 1 142 ? 0.878 27.469 9.289 1 90.69 142 GLN B N 1
ATOM 2194 C CA . GLN B 1 142 ? 1.012 28.672 10.102 1 90.69 142 GLN B CA 1
ATOM 2195 C C . GLN B 1 142 ? -0.332 29.094 10.688 1 90.69 142 GLN B C 1
ATOM 2197 O O . GLN B 1 142 ? -0.4 29.547 11.836 1 90.69 142 GLN B O 1
ATOM 2202 N N . ASP B 1 143 ? -1.307 28.906 9.914 1 85.81 143 ASP B N 1
ATOM 2203 C CA . ASP B 1 143 ? -2.65 29.219 10.383 1 85.81 143 ASP B CA 1
ATOM 2204 C C . ASP B 1 143 ? -3.062 28.312 11.531 1 85.81 143 ASP B C 1
ATOM 2206 O O . ASP B 1 143 ? -3.881 28.688 12.367 1 85.81 143 ASP B O 1
ATOM 2210 N N . LEU B 1 144 ? -2.486 27.094 11.492 1 84.31 144 LEU B N 1
ATOM 2211 C CA . LEU B 1 144 ? -2.795 26.109 12.531 1 84.31 144 LEU B CA 1
ATOM 2212 C C . LEU B 1 144 ? -2.066 26.438 13.828 1 84.31 144 LEU B C 1
ATOM 2214 O O . LEU B 1 144 ? -2.572 26.156 14.914 1 84.31 144 LEU B O 1
ATOM 2218 N N . VAL B 1 145 ? -0.706 26.859 13.805 1 70.94 145 VAL B N 1
ATOM 2219 C CA . VAL B 1 145 ? 0.171 27.078 14.953 1 70.94 145 VAL B CA 1
ATOM 2220 C C . VAL B 1 145 ? -0.145 28.422 15.609 1 70.94 145 VAL B C 1
ATOM 2222 O O . VAL B 1 145 ? 0.338 28.703 16.703 1 70.94 145 VAL B O 1
ATOM 2225 N N . VAL B 1 146 ? -0.674 29.422 14.938 1 57.53 146 VAL B N 1
ATOM 2226 C CA . VAL B 1 146 ? -0.863 30.734 15.555 1 57.53 146 VAL B CA 1
ATOM 2227 C C . VAL B 1 146 ? -1.793 30.609 16.766 1 57.53 146 VAL B C 1
ATOM 2229 O O . VAL B 1 146 ? -2.979 30.312 16.609 1 57.53 146 VAL B O 1
ATOM 2232 N N . PHE B 1 147 ? -1.206 29.875 17.812 1 46.81 147 PHE B N 1
ATOM 2233 C CA . PHE B 1 147 ? -1.826 30.109 19.109 1 46.81 147 PHE B CA 1
ATOM 2234 C C . PHE B 1 147 ? -1.57 31.531 19.594 1 46.81 147 PHE B C 1
ATOM 2236 O O . PHE B 1 147 ? -0.556 32.156 19.234 1 46.81 147 PHE B O 1
#

InterPro domains:
  IPR028021 Katanin p80 subunit, C-terminal [PF13925] (2-140)

Sequence (294 aa):
MMRHVFNLNGIKGAIAAVAKLPDIAVQADVVSTLKGKLGLFNLDIFSSLLPVLAGLLNSKTERHAIVALEMLLDLIKIFGPVIHSTLSSSSPVGVDLQAEQRLQRCTRCFNHLQKIVQALQPLMMRSGQSAQLAQELNMSLQDLVVFMMRHVFNLNGIKGAIAAVAKLPDIAVQADVVSTLKGKLGLFNLDIFSSLLPVLAGLLNSKTERHAIVALEMLLDLIKIFGPVIHSTLSSSSPVGVDLQAEQRLQRCTRCFNHLQKIVQALQPLMMRSGQSAQLAQELNMSLQDLVVF

Organism: Aegilops tauschii subsp. strangulata (NCBI:txid200361)

Secondary structure (DSSP, 8-state):
-------HHHHHHHHHHHHH-S-HHHHHHHHHTTTT-GGG--HHHHHHHHHHHHHHHT-SSHHHHHHHHHHHHHHHHHHHHHHHHHHHS---SS--HHHHHHHHHHHHHHHHHHHHHHHHHHHHTS-SHHHHHHHHHHHHHHHHH--/-------HHHHHHHHHHHHH-S-HHHHHHHHHTTTT-GGG--HHHHHHHHHHHHHHHT-SSHHHHHHHHHHHHHHHHHHHHHHHHHHHS---SS--HHHHHHHHHHHHHHHHHHHHHHHHHHHHTS-SHHHHHHHHHHHHHHHHH--

pLDDT: mean 89.66, std 14.12, range [22.67, 98.69]

Radius of gyration: 22.98 Å; Cα contacts (8 Å, |Δi|>4): 301; chains: 2; bounding box: 54×68×56 Å